Protein AF-A0A212T569-F1 (afdb_monomer_lite)

pLDDT: mean 75.43, std 16.28, range [39.59, 98.19]

Sequence (244 aa):
MKTFGKILTALSVLGGIVALVLCGWSIQHAMDIDSRVYGGPVVEGSLTETLQAGDTHVLTADGEGADASCSASGPTGTVDLTPSEENTIFEDPETTLVGALDVEESGEYQFTCTGAAEVTLSEPVDDMEWATMGMKMLGGVLLGGLAFLGLVLGIVLWVVGGNRTRREEQARQWHGGGPGGPGMPVGPSYPSQPGGGYGPPPGPQHNPGPPPAPPAPEQSAPGGYGQDPYAPTDLRHDQRGPWN

Foldseek 3Di:
DVVVVVVVVVVLVVLVVVLVVVVVVVVVVVVVVVCQQPVADKQPQKDKDWDAAQWKKWKKWFAAPFPKEKWKAWPVGTFDFDDDPVNCVPPDNGIDTRGMGRHHHTGMMMMGMDGPTIMGMGHTDHVVNVVVVVVCVVCCCVVVVVSVVVNVVVVVCCVVVVVVVVVVVVVCVVVVPDDDDDDDPDDDDDDDDDDDDPDDDDDDPDDPPDDDDDPDPPPPDPDDPDDDDDDDDPPDDDDDDDDD

Structure (mmCIF, N/CA/C/O backbone):
data_AF-A0A212T569-F1
#
_entry.id   AF-A0A212T569-F1
#
loop_
_atom_site.group_PDB
_atom_site.id
_atom_site.type_symbol
_atom_site.label_atom_id
_atom_site.label_alt_id
_atom_site.label_comp_id
_atom_site.label_asym_id
_atom_site.label_entity_id
_atom_site.label_seq_id
_atom_site.pdbx_PDB_ins_code
_atom_site.Cartn_x
_atom_site.Cartn_y
_atom_site.Cartn_z
_atom_site.occupancy
_atom_site.B_iso_or_equiv
_atom_site.auth_seq_id
_atom_site.auth_comp_id
_atom_site.auth_asym_id
_atom_site.auth_atom_id
_atom_site.pdbx_PDB_model_num
ATOM 1 N N . MET A 1 1 ? 23.348 -13.027 -42.647 1.00 53.53 1 MET A N 1
ATOM 2 C CA . MET A 1 1 ? 23.653 -12.141 -41.495 1.00 53.53 1 MET A CA 1
ATOM 3 C C . MET A 1 1 ? 22.798 -10.865 -41.443 1.00 53.53 1 MET A C 1
ATOM 5 O O . MET A 1 1 ? 22.369 -10.518 -40.355 1.00 53.53 1 MET A O 1
ATOM 9 N N . LYS A 1 2 ? 22.465 -10.192 -42.563 1.00 65.50 2 LYS A N 1
ATOM 10 C CA . LYS A 1 2 ? 21.620 -8.966 -42.558 1.00 65.50 2 LYS A CA 1
ATOM 11 C C . LYS A 1 2 ? 20.202 -9.130 -41.974 1.00 65.50 2 LYS A C 1
ATOM 13 O O . LYS A 1 2 ? 19.640 -8.166 -41.471 1.00 65.50 2 LYS A O 1
ATOM 18 N N . THR A 1 3 ? 19.621 -10.324 -42.035 1.00 79.31 3 THR A N 1
ATOM 19 C CA . THR A 1 3 ? 18.291 -10.624 -41.475 1.00 79.31 3 THR A CA 1
ATOM 20 C C . THR A 1 3 ? 18.297 -10.747 -39.955 1.00 79.31 3 THR A C 1
ATOM 22 O O . THR A 1 3 ? 17.341 -10.326 -39.316 1.00 79.31 3 THR A O 1
ATOM 25 N N . PHE A 1 4 ? 19.391 -11.235 -39.367 1.00 72.19 4 PHE A N 1
ATOM 26 C CA . PHE A 1 4 ? 19.487 -11.451 -37.921 1.00 72.19 4 PHE A CA 1
ATOM 27 C C . PHE A 1 4 ? 19.463 -10.126 -37.141 1.00 72.19 4 PHE A C 1
ATOM 29 O O . PHE A 1 4 ? 18.772 -10.010 -36.135 1.00 72.19 4 PHE A O 1
ATOM 36 N N . GLY A 1 5 ? 20.124 -9.086 -37.669 1.00 73.56 5 GLY A N 1
ATOM 37 C CA . GLY A 1 5 ? 20.096 -7.744 -37.076 1.00 73.56 5 GLY A CA 1
ATOM 38 C C . GLY A 1 5 ? 18.707 -7.096 -37.090 1.00 73.56 5 GLY A C 1
ATOM 39 O O . GLY A 1 5 ? 18.329 -6.455 -36.118 1.00 73.56 5 GLY A O 1
ATOM 40 N N . LYS A 1 6 ? 17.914 -7.320 -38.150 1.00 80.56 6 LYS A N 1
ATOM 41 C CA . LYS A 1 6 ? 16.542 -6.789 -38.250 1.00 80.56 6 LYS A CA 1
ATOM 42 C C . LYS A 1 6 ? 15.587 -7.440 -37.249 1.00 80.56 6 LYS A C 1
ATOM 44 O O . LYS A 1 6 ? 14.726 -6.760 -36.700 1.00 80.56 6 LYS A O 1
ATOM 49 N N . ILE A 1 7 ? 15.746 -8.743 -37.015 1.00 84.12 7 ILE A N 1
ATOM 50 C CA . ILE A 1 7 ? 14.917 -9.492 -36.061 1.00 84.12 7 ILE A CA 1
ATOM 51 C C . ILE A 1 7 ? 15.222 -9.032 -34.629 1.00 84.12 7 ILE A C 1
ATOM 53 O O . ILE A 1 7 ? 14.296 -8.777 -33.866 1.00 84.12 7 ILE A O 1
ATOM 57 N N . LEU A 1 8 ? 16.501 -8.833 -34.291 1.00 78.06 8 LEU A N 1
ATOM 58 C CA . LEU A 1 8 ? 16.911 -8.317 -32.979 1.00 78.06 8 LEU A CA 1
ATOM 59 C C . LEU A 1 8 ? 16.375 -6.907 -32.698 1.00 78.06 8 LEU A C 1
ATOM 61 O O . LEU A 1 8 ? 15.859 -6.661 -31.611 1.00 78.06 8 LEU A O 1
ATOM 65 N N . THR A 1 9 ? 16.428 -5.990 -33.671 1.00 78.06 9 THR A N 1
ATOM 66 C CA . THR A 1 9 ? 15.862 -4.643 -33.483 1.00 78.06 9 THR A CA 1
ATOM 67 C C . THR A 1 9 ? 14.342 -4.669 -33.361 1.00 78.06 9 THR A C 1
ATOM 69 O O . THR A 1 9 ? 13.794 -3.946 -32.537 1.00 78.06 9 THR A O 1
ATOM 72 N N . ALA A 1 10 ? 13.656 -5.519 -34.135 1.00 79.25 10 ALA A N 1
ATOM 73 C CA . ALA A 1 10 ? 12.206 -5.663 -34.032 1.00 79.25 10 ALA A CA 1
ATOM 74 C C . ALA A 1 10 ? 11.788 -6.208 -32.656 1.00 79.25 10 ALA A C 1
ATOM 76 O O . ALA A 1 10 ? 10.876 -5.660 -32.043 1.00 79.25 10 ALA A O 1
ATOM 77 N N . LEU A 1 11 ? 12.493 -7.220 -32.137 1.00 76.88 11 LEU A N 1
ATOM 78 C CA . LEU A 1 11 ? 12.245 -7.768 -30.799 1.00 76.88 11 LEU A CA 1
ATOM 79 C C . LEU A 1 11 ? 12.518 -6.750 -29.686 1.00 76.88 11 LEU A C 1
ATOM 81 O O . LEU A 1 11 ? 11.743 -6.677 -28.739 1.00 76.88 11 LEU A O 1
ATOM 85 N N . SER A 1 12 ? 13.569 -5.933 -29.808 1.00 75.62 12 SER A N 1
ATOM 86 C CA . SER A 1 12 ? 13.866 -4.883 -28.825 1.00 75.62 12 SER A CA 1
ATOM 87 C C . SER A 1 12 ? 12.788 -3.799 -28.787 1.00 75.62 12 SER A C 1
ATOM 89 O O . SER A 1 12 ? 12.371 -3.406 -27.701 1.00 75.62 12 SER A O 1
ATOM 91 N N . VAL A 1 13 ? 12.308 -3.346 -29.950 1.00 81.38 13 VAL A N 1
ATOM 92 C CA . VAL A 1 13 ? 11.225 -2.352 -30.020 1.00 81.38 13 VAL A CA 1
ATOM 93 C C . VAL A 1 13 ? 9.928 -2.935 -29.464 1.00 81.38 13 VAL A C 1
ATOM 95 O O . VAL A 1 13 ? 9.259 -2.275 -28.675 1.00 81.38 13 VAL A O 1
ATOM 98 N N . LEU A 1 14 ? 9.600 -4.182 -29.815 1.00 79.81 14 LEU A N 1
ATOM 99 C CA . LEU A 1 14 ? 8.410 -4.853 -29.295 1.00 79.81 14 LEU A CA 1
ATOM 100 C C . LEU A 1 14 ? 8.480 -5.011 -27.768 1.00 79.81 14 LEU A C 1
ATOM 102 O O . LEU A 1 14 ? 7.516 -4.696 -27.078 1.00 79.81 14 LEU A O 1
ATOM 106 N N . GLY A 1 15 ? 9.638 -5.419 -27.239 1.00 80.38 15 GLY A N 1
ATOM 107 C CA . GLY A 1 15 ? 9.878 -5.506 -25.798 1.00 80.38 15 GLY A CA 1
ATOM 108 C C . GLY A 1 15 ? 9.757 -4.153 -25.093 1.00 80.38 15 GLY A C 1
ATOM 109 O O . GLY A 1 15 ? 9.136 -4.073 -24.038 1.00 80.38 15 GLY A O 1
ATOM 110 N N . GLY A 1 16 ? 10.268 -3.079 -25.704 1.00 78.50 16 GLY A N 1
ATOM 111 C CA . GLY A 1 16 ? 10.124 -1.717 -25.182 1.00 78.50 16 GLY A CA 1
ATOM 112 C C . GLY A 1 16 ? 8.667 -1.246 -25.123 1.00 78.50 16 GLY A C 1
ATOM 113 O O . GLY A 1 16 ? 8.257 -0.654 -24.130 1.00 78.50 16 GLY A O 1
ATOM 114 N N . ILE A 1 17 ? 7.863 -1.553 -26.147 1.00 80.25 17 ILE A N 1
ATOM 115 C CA . ILE A 1 17 ? 6.430 -1.215 -26.162 1.00 80.25 17 ILE A CA 1
ATOM 116 C C . ILE A 1 17 ? 5.681 -1.980 -25.067 1.00 80.25 17 ILE A C 1
ATOM 118 O O . ILE A 1 17 ? 4.905 -1.375 -24.332 1.00 80.25 17 ILE A O 1
ATOM 122 N N . VAL A 1 18 ? 5.931 -3.285 -24.922 1.00 79.75 18 VAL A N 1
ATOM 123 C CA . VAL A 1 18 ? 5.305 -4.095 -23.862 1.00 79.75 18 VAL A CA 1
ATOM 124 C C . VAL A 1 18 ? 5.673 -3.556 -22.479 1.00 79.75 18 VAL A C 1
ATOM 126 O O . VAL A 1 18 ? 4.792 -3.412 -21.638 1.00 79.75 18 VAL A O 1
ATOM 129 N N . ALA A 1 19 ? 6.938 -3.184 -22.258 1.00 78.12 19 ALA A N 1
ATOM 130 C CA . ALA A 1 19 ? 7.372 -2.582 -20.999 1.00 78.12 19 ALA A CA 1
ATOM 131 C C . ALA A 1 19 ? 6.637 -1.264 -20.702 1.00 78.12 19 ALA A C 1
ATOM 133 O O . ALA A 1 19 ? 6.160 -1.078 -19.589 1.00 78.12 19 ALA A O 1
ATOM 134 N N . LEU A 1 20 ? 6.474 -0.381 -21.695 1.00 76.50 20 LEU A N 1
ATOM 135 C CA . LEU A 1 20 ? 5.734 0.873 -21.517 1.00 76.50 20 LEU A CA 1
ATOM 136 C C . LEU A 1 20 ? 4.255 0.649 -21.184 1.00 76.50 20 LEU A C 1
ATOM 138 O O . LEU A 1 20 ? 3.714 1.356 -20.338 1.00 76.50 20 LEU A O 1
ATOM 142 N N . VAL A 1 21 ? 3.606 -0.332 -21.818 1.00 82.12 21 VAL A N 1
ATOM 143 C CA . VAL A 1 21 ? 2.209 -0.678 -21.511 1.00 82.12 21 VAL A CA 1
ATOM 144 C C . VAL A 1 21 ? 2.087 -1.202 -20.080 1.00 82.12 21 VAL A C 1
ATOM 146 O O . VAL A 1 21 ? 1.201 -0.760 -19.353 1.00 82.12 21 VAL A O 1
ATOM 149 N N . LEU A 1 22 ? 3.001 -2.079 -19.652 1.00 79.44 22 LEU A N 1
ATOM 150 C CA . LEU A 1 22 ? 3.022 -2.595 -18.281 1.00 79.44 22 LEU A CA 1
ATOM 151 C C . LEU A 1 22 ? 3.291 -1.487 -17.254 1.00 79.44 22 LEU A C 1
ATOM 153 O O . LEU A 1 22 ? 2.616 -1.453 -16.231 1.00 79.44 22 LEU A O 1
ATOM 157 N N . CYS A 1 23 ? 4.199 -0.547 -17.544 1.00 77.56 23 CYS A N 1
ATOM 158 C CA . CYS A 1 23 ? 4.427 0.627 -16.696 1.00 77.56 23 CYS A CA 1
ATOM 159 C C . CYS A 1 23 ? 3.194 1.541 -16.618 1.00 77.56 23 CYS A C 1
ATOM 161 O O . CYS A 1 23 ? 2.874 2.059 -15.551 1.00 77.56 23 CYS A O 1
ATOM 163 N N . GLY A 1 24 ? 2.485 1.743 -17.733 1.00 78.56 24 GLY A N 1
ATOM 164 C CA . GLY A 1 24 ? 1.247 2.524 -17.745 1.00 78.56 24 GLY A CA 1
ATOM 165 C C . GLY A 1 24 ? 0.155 1.886 -16.884 1.00 78.56 24 GLY A C 1
ATOM 166 O O . GLY A 1 24 ? -0.476 2.572 -16.084 1.00 78.56 24 GLY A O 1
ATOM 167 N N . TRP A 1 25 ? -0.017 0.567 -16.993 1.00 81.50 25 TRP A N 1
ATOM 168 C CA . TRP A 1 25 ? -0.973 -0.187 -16.177 1.00 81.50 25 TRP A CA 1
ATOM 169 C C . TRP A 1 25 ? -0.601 -0.218 -14.692 1.00 81.50 25 TRP A C 1
ATOM 171 O O . TRP A 1 25 ? -1.488 -0.108 -13.850 1.00 81.50 25 TRP A O 1
ATOM 181 N N . SER A 1 26 ? 0.688 -0.315 -14.346 1.00 71.50 26 SER A N 1
ATOM 182 C CA . SER A 1 26 ? 1.106 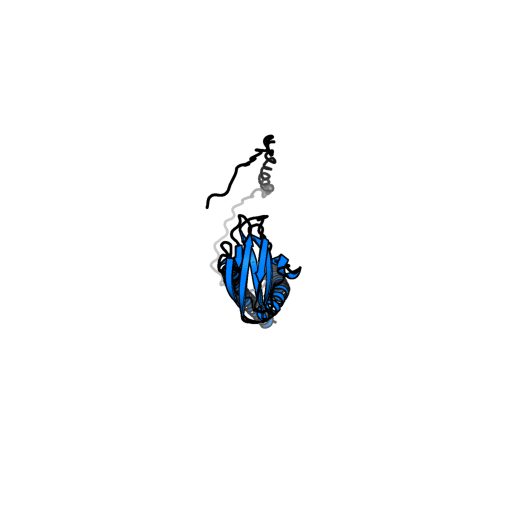-0.295 -12.938 1.00 71.50 26 SER A CA 1
ATOM 183 C C . SER A 1 26 ? 0.813 1.040 -12.257 1.00 71.50 26 SER A C 1
ATOM 185 O O . SER A 1 26 ? 0.441 1.049 -11.091 1.00 71.50 26 SER A O 1
ATOM 187 N N . ILE A 1 27 ? 0.941 2.161 -12.979 1.00 74.19 27 ILE A N 1
ATOM 188 C CA . ILE A 1 27 ? 0.640 3.491 -12.428 1.00 74.19 27 ILE A CA 1
ATOM 189 C C . ILE A 1 27 ? -0.858 3.634 -12.140 1.00 74.19 27 ILE A C 1
ATOM 191 O O . ILE A 1 27 ? -1.224 4.167 -11.101 1.00 74.19 27 ILE A O 1
ATOM 195 N N . GLN A 1 28 ? -1.720 3.135 -13.031 1.00 74.56 28 GLN A N 1
ATOM 196 C CA . GLN A 1 28 ? -3.169 3.179 -12.812 1.00 74.56 28 GLN A CA 1
ATOM 197 C C . GLN A 1 28 ? -3.578 2.349 -11.593 1.00 74.56 28 GLN A C 1
ATOM 199 O O . GLN A 1 28 ? -4.317 2.839 -10.751 1.00 74.56 28 GLN A O 1
ATOM 204 N N . HIS A 1 29 ? -3.024 1.143 -11.445 1.00 71.31 29 HIS A N 1
ATOM 205 C CA . HIS A 1 29 ? -3.286 0.325 -10.262 1.00 71.31 29 HIS A CA 1
ATOM 206 C C . HIS A 1 29 ? -2.762 0.947 -8.964 1.00 71.31 29 HIS A C 1
ATOM 208 O O . HIS A 1 29 ? -3.396 0.772 -7.933 1.00 71.31 29 HIS A O 1
ATOM 214 N N . ALA A 1 30 ? -1.645 1.680 -8.996 1.00 67.31 30 ALA A N 1
ATOM 215 C CA . ALA A 1 30 ? -1.143 2.366 -7.806 1.00 67.31 30 ALA A CA 1
ATOM 216 C C . ALA A 1 30 ? -2.107 3.462 -7.312 1.00 67.31 30 ALA A C 1
ATOM 218 O O . ALA A 1 30 ? -2.252 3.634 -6.109 1.00 67.31 30 ALA A O 1
ATOM 219 N N . MET A 1 31 ? -2.795 4.159 -8.225 1.00 74.19 31 MET A N 1
ATOM 220 C CA . MET A 1 31 ? -3.779 5.190 -7.861 1.00 74.19 31 MET A CA 1
ATOM 221 C C . MET A 1 31 ? -5.056 4.603 -7.250 1.00 74.19 31 MET A C 1
ATOM 223 O O . MET A 1 31 ? -5.651 5.226 -6.378 1.00 74.19 31 MET A O 1
ATOM 227 N N . ASP A 1 32 ? -5.472 3.408 -7.675 1.00 75.38 32 ASP A N 1
ATOM 228 C CA . ASP A 1 32 ? -6.655 2.758 -7.099 1.00 75.38 32 ASP A CA 1
ATOM 229 C C . ASP A 1 32 ? -6.410 2.325 -5.642 1.00 75.38 32 ASP A C 1
ATOM 231 O O . ASP A 1 32 ? -7.325 2.390 -4.826 1.00 75.38 32 ASP A O 1
ATOM 235 N N . ILE A 1 33 ? -5.182 1.924 -5.290 1.00 69.00 33 ILE A N 1
ATOM 236 C CA . ILE A 1 33 ? -4.835 1.468 -3.930 1.00 69.00 33 ILE A CA 1
ATOM 237 C C . ILE A 1 33 ? -4.952 2.610 -2.918 1.00 69.00 33 ILE A C 1
ATOM 239 O O . ILE A 1 33 ? -5.524 2.412 -1.850 1.00 69.00 33 ILE A O 1
ATOM 243 N N . ASP A 1 34 ? -4.492 3.804 -3.291 1.00 71.31 34 ASP A N 1
ATOM 244 C CA . ASP A 1 34 ? -4.586 5.017 -2.472 1.00 71.31 34 ASP A CA 1
ATOM 245 C C . ASP A 1 34 ? -6.036 5.277 -2.032 1.00 71.31 34 ASP A C 1
ATOM 247 O O . ASP A 1 34 ? -6.339 5.454 -0.855 1.00 71.31 34 ASP A O 1
ATOM 251 N N . SER A 1 35 ? -6.976 5.154 -2.975 1.00 74.50 35 SER A N 1
ATOM 252 C CA . SER A 1 35 ? -8.396 5.359 -2.685 1.00 74.50 35 SER A CA 1
ATOM 253 C C . SER A 1 35 ? -9.018 4.298 -1.772 1.00 74.50 35 SER A C 1
ATOM 255 O O . SER A 1 35 ? -9.983 4.607 -1.084 1.00 74.50 35 SER A O 1
ATOM 257 N N . ARG A 1 36 ? -8.482 3.071 -1.733 1.00 72.50 36 ARG A N 1
ATOM 258 C CA . ARG A 1 36 ? -9.015 1.989 -0.881 1.00 72.50 36 ARG A CA 1
ATOM 259 C C . ARG A 1 36 ? -8.474 2.034 0.542 1.00 72.50 36 ARG A C 1
ATOM 261 O O . ARG A 1 36 ? -9.182 1.678 1.480 1.00 72.5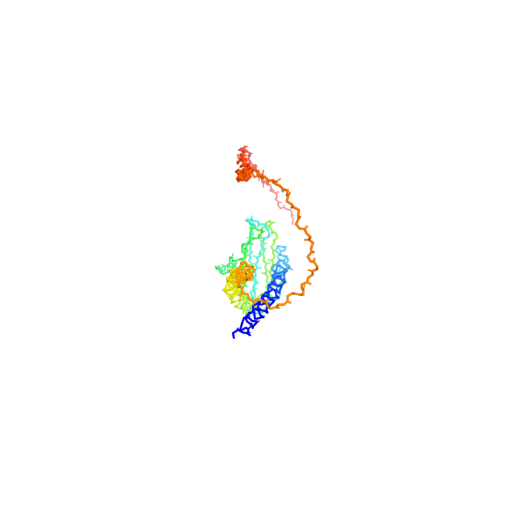0 36 ARG A O 1
ATOM 268 N N . VAL A 1 37 ? -7.222 2.463 0.694 1.00 70.62 37 VAL A N 1
ATOM 269 C CA . VAL A 1 37 ? -6.583 2.600 2.007 1.00 70.62 37 VAL A CA 1
ATOM 270 C C . VAL A 1 37 ? -7.126 3.835 2.727 1.00 70.62 37 VAL A C 1
ATOM 272 O O . VAL A 1 37 ? -7.494 3.735 3.892 1.00 70.62 37 VAL A O 1
ATOM 275 N N . TYR A 1 38 ? -7.270 4.962 2.022 1.00 77.44 38 TYR A N 1
ATOM 276 C CA . TYR A 1 38 ? -7.681 6.236 2.630 1.00 77.44 38 TYR A CA 1
ATOM 277 C C . TYR A 1 38 ? -9.168 6.583 2.454 1.00 77.44 38 TYR A C 1
ATOM 279 O O . TYR A 1 38 ? -9.648 7.543 3.048 1.00 77.44 38 TYR A O 1
ATOM 287 N N . GLY A 1 39 ? -9.916 5.840 1.633 1.00 81.81 39 GLY A N 1
ATOM 288 C CA . GLY A 1 39 ? -11.327 6.131 1.335 1.00 81.81 39 GLY A CA 1
ATOM 289 C C . GLY A 1 39 ? -12.347 5.421 2.225 1.00 81.81 39 GLY A C 1
ATOM 290 O O . GLY A 1 39 ? -13.546 5.519 1.957 1.00 81.81 39 GLY A O 1
ATOM 291 N N . GLY A 1 40 ? -11.893 4.681 3.235 1.00 88.00 40 GLY A N 1
ATOM 292 C CA . GLY A 1 40 ? -12.774 3.926 4.114 1.00 88.00 40 GLY A CA 1
ATOM 293 C C . GLY A 1 40 ? -13.558 4.794 5.111 1.00 88.00 40 GLY A C 1
ATOM 294 O O . GLY A 1 40 ? -13.415 6.020 5.144 1.00 88.00 40 GLY A O 1
ATOM 295 N N . PRO A 1 41 ? -14.456 4.189 5.907 1.00 91.44 41 PRO A N 1
ATOM 296 C CA . PRO A 1 41 ? -15.254 4.923 6.877 1.00 91.44 41 PRO A CA 1
ATOM 297 C C . PRO A 1 41 ? -14.395 5.498 8.010 1.00 91.44 41 PRO A C 1
ATOM 299 O O . PRO A 1 41 ? -13.529 4.834 8.582 1.00 91.44 41 PRO A O 1
ATOM 302 N N . VAL A 1 42 ? -14.703 6.741 8.371 1.00 92.62 42 VAL A N 1
ATOM 303 C CA . VAL A 1 42 ? -14.082 7.456 9.488 1.00 92.62 42 VAL A CA 1
ATOM 304 C C . VAL A 1 42 ? -14.711 7.017 10.815 1.00 92.62 42 VAL A C 1
ATOM 306 O O . VAL A 1 42 ? -15.936 6.986 10.968 1.00 92.62 42 VAL A O 1
ATOM 309 N N . VAL A 1 43 ? -13.873 6.708 11.804 1.00 91.88 43 VAL A N 1
ATOM 310 C CA . VAL A 1 43 ? -14.254 6.297 13.159 1.00 91.88 43 VAL A CA 1
ATOM 311 C C . VAL A 1 43 ? -14.328 7.522 14.078 1.00 91.88 43 VAL A C 1
ATOM 313 O O . VAL A 1 43 ? -13.403 7.826 14.831 1.00 91.88 43 VAL A O 1
ATOM 316 N N . GLU A 1 44 ? -15.463 8.223 14.073 1.00 90.56 44 GLU A N 1
ATOM 317 C CA . GLU A 1 44 ? -15.726 9.317 15.023 1.00 90.56 44 GLU A CA 1
ATOM 318 C C . GLU A 1 44 ? -16.131 8.766 16.405 1.00 90.56 44 GLU A C 1
ATOM 320 O O . GLU A 1 44 ? -17.305 8.686 16.776 1.00 90.56 44 GLU A O 1
ATOM 325 N N . GLY A 1 45 ? -15.137 8.340 17.186 1.00 91.88 45 GLY A N 1
ATOM 326 C CA . GLY A 1 45 ? -15.312 7.817 18.544 1.00 91.88 45 GLY A CA 1
ATOM 327 C C . GLY A 1 45 ? -15.746 6.352 18.583 1.00 91.88 45 GLY A C 1
ATOM 328 O O . GLY A 1 45 ? -15.048 5.543 19.193 1.00 91.88 45 GLY A O 1
ATOM 329 N N . SER A 1 46 ? -16.846 5.985 17.916 1.00 95.62 46 SER A N 1
ATOM 330 C CA . SER A 1 46 ? -17.249 4.581 17.758 1.00 95.62 46 SER A CA 1
ATOM 331 C C . SER A 1 46 ? -17.857 4.279 16.389 1.00 95.62 46 SER A C 1
ATOM 333 O O . SER A 1 46 ? -18.778 4.976 15.967 1.00 95.62 46 SER A O 1
ATOM 335 N N . LEU A 1 47 ? -17.414 3.196 15.752 1.00 96.88 47 LEU A N 1
ATOM 336 C CA . LEU A 1 47 ? -17.937 2.684 14.482 1.00 96.88 47 LEU A CA 1
ATOM 337 C C . LEU A 1 47 ? -18.411 1.242 14.674 1.00 96.88 47 LEU A C 1
ATOM 339 O O . LEU A 1 47 ? -17.817 0.482 15.435 1.00 96.88 47 LEU A O 1
ATOM 343 N N . THR A 1 48 ? -19.492 0.854 14.005 1.00 97.19 48 THR A N 1
ATOM 344 C CA . THR A 1 48 ? -19.962 -0.534 13.980 1.00 97.19 48 THR A CA 1
ATOM 345 C C . THR A 1 48 ? -20.147 -0.965 12.537 1.00 97.19 48 THR A C 1
ATOM 347 O O . THR A 1 48 ? -20.892 -0.325 11.797 1.00 97.19 48 THR A O 1
ATOM 350 N N . GLU A 1 49 ? -19.459 -2.031 12.145 1.00 96.56 49 GLU A N 1
ATOM 351 C CA . GLU A 1 49 ? -19.411 -2.506 10.766 1.00 96.56 49 GLU A CA 1
ATOM 352 C C . GLU A 1 49 ? -19.496 -4.033 10.712 1.00 96.56 49 GLU A C 1
ATOM 354 O O . GLU A 1 49 ? -19.091 -4.729 11.642 1.00 96.56 49 GLU A O 1
ATOM 359 N N . THR A 1 50 ? -20.084 -4.566 9.641 1.00 97.12 50 THR A N 1
ATOM 360 C CA . THR A 1 50 ? -20.154 -6.014 9.422 1.00 97.12 50 THR A CA 1
ATOM 361 C C . THR A 1 50 ? -18.983 -6.449 8.557 1.00 97.12 50 THR A C 1
ATOM 363 O O . THR A 1 50 ? -18.921 -6.070 7.391 1.00 97.12 50 THR A O 1
ATOM 366 N N . LEU A 1 51 ? -18.098 -7.268 9.116 1.00 96.12 51 LEU A N 1
ATOM 367 C CA . LEU A 1 51 ? -16.875 -7.735 8.463 1.00 96.12 51 LEU A CA 1
ATOM 368 C C . LEU A 1 51 ? -16.985 -9.217 8.084 1.00 96.12 51 LEU A C 1
ATOM 370 O O . LEU A 1 51 ? -17.808 -9.949 8.654 1.00 96.12 51 LEU A O 1
ATOM 374 N N . GLN A 1 52 ? -16.177 -9.673 7.121 1.00 95.62 52 GLN A N 1
ATOM 375 C CA . GLN A 1 52 ? -16.132 -11.079 6.711 1.00 95.62 52 GLN A CA 1
ATOM 376 C C . GLN A 1 52 ? -14.854 -11.764 7.196 1.00 95.62 52 GLN A C 1
ATOM 378 O O . GLN A 1 52 ? -13.786 -11.171 7.234 1.00 95.62 52 GLN A O 1
ATOM 383 N N . ALA A 1 53 ? -14.973 -13.037 7.574 1.00 94.94 53 ALA A N 1
ATOM 384 C CA . ALA A 1 53 ? -13.833 -13.850 7.968 1.00 94.94 53 ALA A CA 1
ATOM 385 C C . ALA A 1 53 ? -12.802 -13.958 6.836 1.00 94.94 53 ALA A C 1
ATOM 387 O O . ALA A 1 53 ? -13.156 -14.315 5.709 1.00 94.94 53 ALA A O 1
ATOM 388 N N . GLY A 1 54 ? -11.534 -13.746 7.178 1.00 91.62 54 GLY A N 1
ATOM 389 C CA . GLY A 1 54 ? -10.408 -13.718 6.247 1.00 91.62 54 GLY A CA 1
ATOM 390 C C . GLY A 1 54 ? -10.138 -12.348 5.625 1.00 91.62 54 GLY A C 1
ATOM 391 O O . GLY A 1 54 ? -9.203 -12.245 4.837 1.00 91.62 54 GLY A O 1
ATOM 392 N N . ASP A 1 55 ? -10.925 -11.321 5.957 1.00 92.75 55 ASP A N 1
ATOM 393 C CA . ASP A 1 55 ? -10.605 -9.947 5.579 1.00 92.75 55 ASP A CA 1
ATOM 394 C C . ASP A 1 55 ? -9.552 -9.380 6.538 1.00 92.75 55 ASP A C 1
ATOM 396 O O . ASP A 1 55 ? -9.633 -9.562 7.758 1.00 92.75 55 ASP A O 1
ATOM 400 N N . THR A 1 56 ? -8.601 -8.633 5.981 1.00 91.56 56 THR A N 1
ATOM 401 C CA . THR A 1 56 ? -7.640 -7.840 6.749 1.00 91.56 56 THR A CA 1
ATOM 402 C C . THR A 1 56 ? -7.989 -6.362 6.610 1.00 91.56 56 THR A C 1
ATOM 404 O O . THR A 1 56 ? -8.102 -5.844 5.493 1.00 91.56 56 THR A O 1
ATOM 407 N N . HIS A 1 57 ? -8.141 -5.673 7.741 1.00 92.94 57 HIS A N 1
ATOM 408 C CA . HIS A 1 57 ? -8.384 -4.232 7.806 1.00 92.94 57 HIS A CA 1
ATOM 409 C C . HIS A 1 57 ? -7.275 -3.530 8.586 1.00 92.94 57 HIS A C 1
ATOM 411 O O . HIS A 1 57 ? -6.789 -4.037 9.596 1.00 92.94 57 HIS A O 1
ATOM 417 N N . VAL A 1 58 ? -6.908 -2.324 8.163 1.00 93.50 58 VAL A N 1
ATOM 418 C CA . VAL A 1 58 ? -5.973 -1.465 8.896 1.00 93.50 58 VAL A CA 1
ATOM 419 C C . VAL A 1 58 ? -6.680 -0.210 9.388 1.00 93.50 58 VAL A C 1
ATOM 421 O O . VAL A 1 58 ? -7.588 0.304 8.738 1.00 93.50 58 VAL A O 1
ATOM 424 N N . LEU A 1 59 ? -6.274 0.266 10.562 1.00 94.69 59 LEU A N 1
ATOM 425 C CA . LEU A 1 59 ? -6.713 1.536 11.121 1.00 94.69 59 LEU A CA 1
ATOM 426 C C . LEU A 1 59 ? -5.565 2.530 11.014 1.00 94.69 59 LEU A C 1
ATOM 428 O O . LEU A 1 59 ? -4.514 2.341 11.634 1.00 94.69 59 LEU A O 1
ATOM 432 N N . THR A 1 60 ? -5.777 3.596 10.255 1.00 94.25 60 THR A N 1
ATOM 433 C CA . THR A 1 60 ? -4.797 4.666 10.055 1.00 94.25 60 THR A CA 1
ATOM 434 C C . THR A 1 60 ? -5.326 5.964 10.640 1.00 94.25 60 THR A C 1
ATOM 436 O O . THR A 1 60 ? -6.511 6.263 10.515 1.00 94.25 60 THR A O 1
ATOM 439 N N . ALA A 1 61 ? -4.456 6.730 11.288 1.00 94.69 61 ALA A N 1
ATOM 440 C CA . ALA A 1 61 ? -4.752 8.079 11.744 1.00 94.69 61 ALA A CA 1
ATOM 441 C C . ALA A 1 61 ? -4.033 9.096 10.863 1.00 94.69 61 ALA A C 1
ATOM 443 O O . ALA A 1 61 ? -2.834 8.952 10.602 1.00 94.69 61 ALA A O 1
ATOM 444 N N . ASP A 1 62 ? -4.748 10.142 10.462 1.00 91.31 62 ASP A N 1
ATOM 445 C CA . ASP A 1 62 ? -4.156 11.233 9.694 1.00 91.31 62 ASP A CA 1
ATOM 446 C C . ASP A 1 62 ? -3.234 12.081 10.583 1.00 91.31 62 ASP A C 1
ATOM 448 O O . ASP A 1 62 ? -3.615 12.540 11.668 1.00 91.31 62 ASP A O 1
ATOM 452 N N . GLY A 1 63 ? -2.017 12.321 10.096 1.00 86.50 63 GLY A N 1
ATOM 453 C CA . GLY A 1 63 ? -0.988 13.119 10.754 1.00 86.50 63 GLY A CA 1
ATOM 454 C C . GLY A 1 63 ? 0.194 12.303 11.284 1.00 86.50 63 GLY A C 1
ATOM 455 O O . GLY A 1 63 ? 0.045 11.219 11.856 1.00 86.50 63 GLY A O 1
ATOM 456 N N . GLU A 1 64 ? 1.393 12.873 11.132 1.00 82.69 64 GLU A N 1
ATOM 457 C CA . GLU A 1 64 ? 2.639 12.314 11.665 1.00 82.69 64 GLU A CA 1
ATOM 458 C C . GLU A 1 64 ? 2.591 12.269 13.202 1.00 82.69 64 GLU A C 1
ATOM 460 O O . GLU A 1 64 ? 2.439 13.302 13.862 1.00 82.69 64 GLU A O 1
ATOM 465 N N . GLY A 1 65 ? 2.731 11.074 13.784 1.00 79.06 65 GLY A N 1
ATOM 466 C CA . GLY A 1 65 ? 2.757 10.897 15.239 1.00 79.06 65 GLY A CA 1
ATOM 467 C C . GLY A 1 65 ? 1.414 11.173 15.914 1.00 79.06 65 GLY A C 1
ATOM 468 O O . GLY A 1 65 ? 1.382 11.656 17.046 1.00 79.06 65 GLY A O 1
ATOM 469 N N . ALA A 1 66 ? 0.309 10.904 15.219 1.00 84.69 66 ALA A N 1
ATOM 470 C CA . ALA A 1 66 ? -1.027 11.035 15.776 1.00 84.69 66 ALA A CA 1
ATOM 471 C C . ALA A 1 66 ? -1.196 10.164 17.037 1.00 84.69 66 ALA A C 1
ATOM 473 O O . ALA A 1 66 ? -1.115 8.937 16.983 1.00 84.69 66 ALA A O 1
ATOM 474 N N . ASP A 1 67 ? -1.489 10.801 18.175 1.00 87.75 67 ASP A N 1
ATOM 475 C CA . ASP A 1 67 ? -1.860 10.114 19.415 1.00 87.75 67 ASP A CA 1
ATOM 476 C C . ASP A 1 67 ? -3.304 9.587 19.298 1.00 87.75 67 ASP A C 1
ATOM 478 O O . ASP A 1 67 ? -4.263 10.213 19.768 1.00 87.75 67 ASP A O 1
ATOM 482 N N . ALA A 1 68 ? -3.464 8.443 18.634 1.00 93.81 68 ALA A N 1
ATOM 483 C CA . ALA A 1 68 ? -4.718 7.708 18.543 1.00 93.81 68 ALA A CA 1
ATOM 484 C C . ALA A 1 68 ? -4.552 6.290 19.105 1.00 93.81 68 ALA A C 1
ATOM 486 O O . ALA A 1 68 ? -3.546 5.620 18.886 1.00 93.81 68 ALA A O 1
ATOM 487 N N . SER A 1 69 ? -5.552 5.823 19.849 1.00 94.38 69 SER A N 1
ATOM 488 C CA . SER A 1 69 ? -5.622 4.453 20.353 1.00 94.38 69 SER A CA 1
ATOM 489 C C . SER A 1 69 ? -7.017 3.907 20.117 1.00 94.38 69 SER A C 1
ATOM 491 O O . SER A 1 69 ? -8.008 4.500 20.555 1.00 94.38 69 SER A O 1
ATOM 493 N N . CYS A 1 70 ? -7.080 2.775 19.425 1.00 96.75 70 CYS A N 1
ATOM 494 C CA . CYS A 1 70 ? -8.320 2.090 19.111 1.00 96.75 70 CYS A CA 1
ATOM 495 C C . CYS A 1 70 ? -8.408 0.753 19.842 1.00 96.75 70 CYS A C 1
ATOM 497 O O . CYS A 1 70 ? -7.408 0.104 20.139 1.00 96.75 70 CYS A O 1
ATOM 499 N N . SER A 1 71 ? -9.638 0.340 20.115 1.00 97.06 71 SER A N 1
ATOM 500 C CA . SER A 1 71 ? -9.986 -0.991 20.598 1.00 97.06 71 SER A CA 1
ATOM 501 C C . SER A 1 71 ? -11.117 -1.540 19.740 1.00 97.06 71 SER A C 1
ATOM 503 O O . SER A 1 71 ? -11.989 -0.780 19.310 1.00 97.06 71 SER A O 1
ATOM 505 N N . ALA A 1 72 ? -11.101 -2.845 19.483 1.00 97.69 72 ALA A N 1
ATOM 506 C CA . ALA A 1 72 ? -12.144 -3.521 18.730 1.00 97.69 72 ALA A CA 1
ATOM 507 C C . ALA A 1 72 ? -12.789 -4.626 19.570 1.00 97.69 72 ALA A C 1
ATOM 509 O O . ALA A 1 72 ? -12.145 -5.300 20.379 1.00 97.69 72 ALA A O 1
ATOM 510 N N . SER A 1 73 ? -14.084 -4.820 19.360 1.00 98.06 73 SER A N 1
ATOM 511 C CA . SER A 1 73 ? -14.821 -5.977 19.858 1.00 98.06 73 SER A CA 1
ATOM 512 C C . SER A 1 73 ? -15.625 -6.583 18.720 1.00 98.06 73 SER A C 1
ATOM 514 O O . SER A 1 73 ? -16.265 -5.856 17.969 1.00 98.06 73 SER A O 1
ATOM 516 N N . GLY A 1 74 ? -15.550 -7.898 18.579 1.00 97.50 74 GLY A N 1
ATOM 517 C CA . GLY A 1 74 ? -16.258 -8.670 17.572 1.00 97.50 74 GLY A CA 1
ATOM 518 C C . GLY A 1 74 ? -17.264 -9.644 18.193 1.00 97.50 74 GLY A C 1
ATOM 519 O O . GLY A 1 74 ? -17.515 -9.610 19.405 1.00 97.50 74 GLY A O 1
ATOM 520 N N . PRO A 1 75 ? -17.806 -10.570 17.386 1.00 97.12 75 PRO A N 1
ATOM 521 C CA . PRO A 1 75 ? -18.826 -11.537 17.808 1.00 97.12 75 PRO A CA 1
ATOM 522 C C . PRO A 1 75 ? -18.398 -12.434 18.978 1.00 97.12 75 PRO A C 1
ATOM 524 O O . PRO A 1 75 ? -19.234 -12.895 19.758 1.00 97.12 75 PRO A O 1
ATOM 527 N N . THR A 1 76 ? -17.093 -12.679 19.107 1.00 96.81 76 THR A N 1
ATOM 528 C CA . THR A 1 76 ? -16.496 -13.592 20.091 1.00 96.81 76 THR A CA 1
ATOM 529 C C . THR A 1 76 ? -15.886 -12.882 21.301 1.00 96.81 76 THR A C 1
ATOM 531 O O . THR A 1 76 ? -15.523 -13.547 22.274 1.00 96.81 76 THR A O 1
ATOM 534 N N . GLY A 1 77 ? -15.808 -11.546 21.291 1.00 96.69 77 GLY A N 1
ATOM 535 C CA . GLY A 1 77 ? -15.231 -10.747 22.374 1.00 96.69 77 GLY A CA 1
ATOM 536 C C . GLY A 1 77 ? -14.271 -9.664 21.887 1.00 96.69 77 GLY A C 1
ATOM 537 O O . GLY A 1 77 ? -14.389 -9.162 20.775 1.00 96.69 77 GLY A O 1
ATOM 538 N N . THR A 1 78 ? -13.341 -9.256 22.751 1.00 96.88 78 THR A N 1
ATOM 539 C CA . THR A 1 78 ? -12.312 -8.260 22.417 1.00 96.88 78 THR A CA 1
ATOM 540 C C . THR A 1 78 ? -11.331 -8.821 21.397 1.00 96.88 78 THR A C 1
ATOM 542 O O . THR A 1 78 ? -10.900 -9.965 21.533 1.00 96.88 78 THR A O 1
ATOM 545 N N . VAL A 1 79 ? -10.961 -7.999 20.418 1.00 96.56 79 VAL A N 1
ATOM 546 C CA . VAL A 1 79 ? -10.041 -8.371 19.342 1.00 96.56 79 VAL A CA 1
ATOM 547 C C . VAL A 1 79 ? -8.756 -7.566 19.472 1.00 96.56 79 VAL A C 1
ATOM 549 O O . VAL A 1 79 ? -8.787 -6.396 19.862 1.00 96.56 79 VAL A O 1
ATOM 552 N N . ASP A 1 80 ? -7.629 -8.218 19.206 1.00 95.31 80 ASP A N 1
ATOM 553 C CA . ASP A 1 80 ? -6.324 -7.571 19.217 1.00 95.31 80 ASP A CA 1
ATOM 554 C C . ASP A 1 80 ? -6.167 -6.713 17.958 1.00 95.31 80 ASP A C 1
ATOM 556 O O . ASP A 1 80 ? -6.491 -7.160 16.861 1.00 95.31 80 ASP A O 1
ATOM 560 N N . LEU A 1 81 ? -5.699 -5.479 18.138 1.00 95.44 81 LEU A N 1
ATOM 561 C CA . LEU A 1 81 ? -5.416 -4.545 17.047 1.00 95.44 81 LEU A CA 1
ATOM 562 C C . LEU A 1 81 ? -3.911 -4.340 16.842 1.00 95.44 81 LEU A C 1
ATOM 564 O O . LEU A 1 81 ? -3.499 -3.377 16.196 1.00 95.44 81 LEU A O 1
ATOM 568 N N . THR A 1 82 ? -3.073 -5.195 17.432 1.00 92.00 82 THR A N 1
ATOM 569 C CA . THR A 1 82 ? -1.619 -5.056 17.354 1.00 92.00 82 THR A CA 1
ATOM 570 C C . THR A 1 82 ? -1.148 -5.170 15.900 1.00 92.00 82 THR A C 1
ATOM 572 O O . THR A 1 82 ? -1.333 -6.218 15.281 1.00 92.00 82 THR A O 1
ATOM 575 N N . PRO A 1 83 ? -0.507 -4.128 15.338 1.00 87.19 83 PRO A N 1
ATOM 576 C CA . PRO A 1 83 ? 0.017 -4.206 13.985 1.00 87.19 83 PRO A CA 1
ATOM 577 C C . PRO A 1 83 ? 1.149 -5.238 13.913 1.00 87.19 83 PRO A C 1
ATOM 579 O O . PRO A 1 83 ? 2.044 -5.268 14.763 1.00 87.19 83 PRO A O 1
ATOM 582 N N . SER A 1 84 ? 1.116 -6.091 12.890 1.00 82.44 84 SER A N 1
ATOM 583 C CA . SER A 1 84 ? 2.217 -7.003 12.589 1.00 82.44 84 SER A CA 1
ATOM 584 C C . SER A 1 84 ? 3.407 -6.231 12.001 1.00 82.44 84 SER A C 1
ATOM 586 O O . SER A 1 84 ? 3.254 -5.122 11.484 1.00 82.44 84 SER A O 1
ATOM 588 N N . GLU A 1 85 ? 4.608 -6.823 12.028 1.00 79.25 85 GLU A N 1
ATOM 589 C CA . GLU A 1 85 ? 5.781 -6.228 11.363 1.00 79.25 85 GLU A CA 1
ATOM 590 C C . GLU A 1 85 ? 5.536 -5.993 9.860 1.00 79.25 85 GLU A C 1
ATOM 592 O O . GLU A 1 85 ? 6.090 -5.060 9.285 1.00 79.25 85 GLU A O 1
ATOM 597 N N . GLU A 1 86 ? 4.672 -6.795 9.231 1.00 71.56 86 GLU A N 1
ATOM 598 C CA . GLU A 1 86 ? 4.315 -6.678 7.813 1.00 71.56 86 GLU A CA 1
ATOM 599 C C . GLU A 1 86 ? 3.424 -5.454 7.532 1.00 71.56 86 GLU A C 1
ATOM 601 O O . GLU A 1 86 ? 3.501 -4.877 6.447 1.00 71.56 86 GLU A O 1
ATOM 606 N N . ASN A 1 87 ? 2.658 -4.991 8.525 1.00 73.06 87 ASN A N 1
ATOM 607 C CA . ASN A 1 87 ? 1.750 -3.848 8.389 1.00 73.06 87 ASN A CA 1
ATOM 608 C C . ASN A 1 87 ? 2.466 -2.494 8.503 1.00 73.06 87 ASN A C 1
ATOM 610 O O . ASN A 1 87 ? 1.932 -1.479 8.066 1.00 73.06 87 ASN A O 1
ATOM 614 N N . THR A 1 88 ? 3.706 -2.465 9.005 1.00 72.56 88 THR A N 1
ATOM 615 C CA . THR A 1 88 ? 4.530 -1.238 9.089 1.00 72.56 88 THR A CA 1
ATOM 616 C C . THR A 1 88 ? 4.839 -0.613 7.726 1.00 72.56 88 THR A C 1
ATOM 618 O O . THR A 1 88 ? 5.230 0.545 7.642 1.00 72.56 88 THR A O 1
ATOM 621 N N . ILE A 1 89 ? 4.606 -1.345 6.631 1.00 70.25 89 ILE A N 1
ATOM 622 C CA . ILE A 1 89 ? 4.738 -0.837 5.259 1.00 70.25 89 ILE A CA 1
ATOM 623 C C . ILE A 1 89 ? 3.759 0.324 4.983 1.00 70.25 89 ILE A C 1
ATOM 625 O O . ILE A 1 89 ? 4.004 1.110 4.069 1.00 70.25 89 ILE A O 1
ATOM 629 N N . PHE A 1 90 ? 2.689 0.458 5.775 1.00 68.12 90 PHE A N 1
ATOM 630 C CA . PHE A 1 90 ? 1.723 1.558 5.692 1.00 68.12 90 PHE A CA 1
ATOM 631 C C . PHE A 1 90 ? 2.090 2.798 6.514 1.00 68.12 90 PHE A C 1
ATOM 633 O O . PHE A 1 90 ? 1.309 3.745 6.546 1.00 68.12 90 PHE A O 1
ATOM 640 N N . GLU A 1 91 ? 3.244 2.817 7.185 1.00 71.81 91 GLU A N 1
ATOM 641 C CA . GLU A 1 91 ? 3.747 4.056 7.778 1.00 71.81 91 GLU A CA 1
ATOM 642 C C . GLU A 1 91 ? 4.207 5.003 6.661 1.00 71.81 91 GLU A C 1
ATOM 644 O O . GLU A 1 91 ? 5.330 4.928 6.154 1.00 71.81 91 GLU A O 1
ATOM 649 N N . ASP A 1 92 ? 3.303 5.893 6.264 1.00 81.31 92 ASP A N 1
ATOM 650 C CA . ASP A 1 92 ? 3.597 7.071 5.458 1.00 81.31 92 ASP A CA 1
ATOM 651 C C . ASP A 1 92 ? 3.908 8.250 6.404 1.00 81.31 92 ASP A C 1
ATOM 653 O O . ASP A 1 92 ? 3.315 8.331 7.482 1.00 81.31 92 ASP A O 1
ATOM 657 N N . PRO A 1 93 ? 4.818 9.186 6.067 1.00 83.38 93 PRO A N 1
ATOM 658 C CA . PRO A 1 93 ? 4.994 10.414 6.850 1.00 83.38 93 PRO A CA 1
ATOM 659 C C . PRO A 1 93 ? 3.686 11.171 7.133 1.00 83.38 93 PRO A C 1
ATOM 661 O O . PRO A 1 93 ? 3.608 11.898 8.121 1.00 83.38 93 PRO A O 1
ATOM 664 N N . GLU A 1 94 ? 2.658 11.022 6.297 1.00 86.94 94 GLU A N 1
ATOM 665 C CA . GLU A 1 94 ? 1.377 11.705 6.476 1.00 86.94 94 GLU A CA 1
ATOM 666 C C . GLU A 1 94 ? 0.351 10.898 7.291 1.00 86.94 94 GLU A C 1
ATOM 668 O O . GLU A 1 94 ? -0.616 11.491 7.773 1.00 86.94 94 GLU A O 1
ATOM 673 N N . THR A 1 95 ? 0.565 9.595 7.520 1.00 89.12 95 THR A N 1
ATOM 674 C CA . THR A 1 95 ? -0.398 8.729 8.224 1.00 89.12 95 THR A CA 1
ATOM 675 C C . THR A 1 95 ? 0.260 7.758 9.196 1.00 89.12 95 THR A C 1
ATOM 677 O O . THR A 1 95 ? 1.162 7.000 8.846 1.00 89.12 95 THR A O 1
ATOM 680 N N . THR A 1 96 ? -0.260 7.710 10.420 1.00 91.38 96 THR A N 1
ATOM 681 C CA . THR A 1 96 ? 0.224 6.809 11.470 1.00 91.38 96 THR A CA 1
ATOM 682 C C . THR A 1 96 ? -0.637 5.547 11.527 1.00 91.38 96 THR A C 1
ATOM 684 O O . THR A 1 96 ? -1.862 5.629 11.629 1.00 91.38 96 THR A O 1
ATOM 687 N N . LEU A 1 97 ? -0.014 4.367 11.513 1.00 93.00 97 LEU A N 1
ATOM 688 C CA . LEU A 1 97 ? -0.720 3.101 11.710 1.00 93.00 97 LEU A CA 1
ATOM 689 C C . LEU A 1 97 ? -1.112 2.941 13.188 1.00 93.00 97 LEU A C 1
ATOM 691 O O . LEU A 1 97 ? -0.254 2.822 14.060 1.00 93.00 97 LEU A O 1
ATOM 695 N N . VAL A 1 98 ? -2.415 2.917 13.468 1.00 94.75 98 VAL A N 1
ATOM 696 C CA . VAL A 1 98 ? -2.956 2.788 14.832 1.00 94.75 98 VAL A CA 1
ATOM 697 C C . VAL A 1 98 ? -3.139 1.325 15.217 1.00 94.75 98 VAL A C 1
ATOM 699 O O . VAL A 1 98 ? -2.931 0.950 16.372 1.00 94.75 98 VAL A O 1
ATOM 702 N N . GLY A 1 99 ? -3.536 0.493 14.256 1.00 94.38 99 GLY A N 1
ATOM 703 C CA . GLY A 1 99 ? -3.722 -0.933 14.471 1.00 94.38 99 GLY A CA 1
ATOM 704 C C . GLY A 1 99 ? -4.095 -1.687 13.203 1.00 94.38 99 GLY A C 1
ATOM 705 O O . GLY A 1 99 ? -4.357 -1.089 12.161 1.00 94.38 99 GLY A O 1
ATOM 706 N N . ALA A 1 100 ? -4.121 -3.009 13.303 1.00 94.25 100 ALA A N 1
ATOM 707 C CA . ALA A 1 100 ? -4.561 -3.896 12.235 1.00 94.25 100 ALA A CA 1
ATOM 708 C C . ALA A 1 100 ? -5.467 -4.987 12.801 1.00 94.25 100 ALA A C 1
ATOM 710 O O . ALA A 1 100 ? -5.255 -5.446 13.920 1.00 94.25 100 ALA A O 1
ATOM 711 N N . LEU A 1 101 ? -6.476 -5.373 12.032 1.00 94.88 101 LEU A N 1
ATOM 712 C CA . LEU A 1 101 ? -7.467 -6.371 12.392 1.00 94.88 101 LEU A CA 1
ATOM 713 C C . LEU A 1 101 ? -7.495 -7.466 11.327 1.00 94.88 101 LEU A C 1
ATOM 715 O O . LEU A 1 101 ? -7.925 -7.212 10.202 1.00 94.88 101 LEU A O 1
ATOM 719 N N . ASP A 1 102 ? -7.145 -8.682 11.735 1.00 93.88 102 ASP A N 1
ATOM 720 C CA . ASP A 1 102 ? -7.404 -9.896 10.965 1.00 93.88 102 ASP A CA 1
ATOM 721 C C . ASP A 1 102 ? -8.752 -10.477 11.419 1.00 93.88 102 ASP A C 1
ATOM 723 O O . ASP A 1 102 ? -8.939 -10.849 12.586 1.00 93.88 102 ASP A O 1
ATOM 727 N N . VAL A 1 103 ? -9.738 -10.519 10.525 1.00 95.19 103 VAL A N 1
ATOM 728 C CA . VAL A 1 103 ? -11.102 -10.923 10.880 1.00 95.19 103 VAL A CA 1
ATOM 729 C C . VAL A 1 103 ? -11.192 -12.450 10.921 1.00 95.19 103 VAL A C 1
ATOM 731 O O . VAL A 1 103 ? -11.246 -13.117 9.892 1.00 95.19 103 VAL A O 1
ATOM 734 N N . GLU A 1 104 ? -11.242 -13.037 12.118 1.00 94.62 104 GLU A N 1
ATOM 735 C CA . GLU A 1 104 ? -11.336 -14.500 12.270 1.00 94.62 104 GLU A CA 1
ATOM 736 C C . GLU A 1 104 ? -12.746 -15.062 12.002 1.00 94.62 104 GLU A C 1
ATOM 738 O O . GLU A 1 104 ? -12.892 -16.199 11.545 1.00 94.62 104 GLU A O 1
ATOM 743 N N . GLU A 1 105 ? -13.798 -14.288 12.289 1.00 96.69 105 GLU A N 1
ATOM 744 C CA . GLU A 1 105 ? -15.193 -14.720 12.166 1.00 96.69 105 GLU A CA 1
ATOM 745 C C . GLU A 1 105 ? -16.059 -13.609 11.564 1.00 96.69 105 GLU A C 1
ATOM 747 O O . GLU A 1 105 ? -16.010 -12.464 12.001 1.00 96.69 105 GLU A O 1
ATOM 752 N N . SER A 1 106 ? -16.890 -13.939 10.572 1.00 97.06 106 SER A N 1
ATOM 753 C CA . SER A 1 106 ? -17.789 -12.957 9.965 1.00 97.06 106 SER A CA 1
ATOM 754 C C . SER A 1 106 ? -18.836 -12.488 10.975 1.00 97.06 106 SER A C 1
ATOM 756 O O . SER A 1 106 ? -19.518 -13.307 11.596 1.00 97.06 106 SER A O 1
ATOM 758 N N . GLY A 1 107 ? -19.051 -11.181 11.079 1.00 97.56 107 GLY A N 1
ATOM 759 C CA . GLY A 1 107 ? -20.064 -10.639 11.975 1.00 97.56 107 GLY A CA 1
ATOM 760 C C . GLY A 1 107 ? -19.937 -9.143 12.202 1.00 97.56 107 GLY A C 1
ATOM 761 O O . GLY A 1 107 ? -19.259 -8.445 11.459 1.00 97.56 107 GLY A O 1
ATOM 762 N N . GLU A 1 108 ? -20.640 -8.653 13.218 1.00 98.06 108 GLU A N 1
ATOM 763 C CA . GLU A 1 108 ? -20.624 -7.242 13.596 1.00 98.06 108 GLU A CA 1
ATOM 764 C C . GLU A 1 108 ? -19.433 -6.959 14.518 1.00 98.06 108 GLU A C 1
ATOM 766 O O . GLU A 1 108 ? -19.272 -7.603 15.559 1.00 98.06 108 GLU A O 1
ATOM 771 N N . TYR A 1 109 ? -18.605 -6.000 14.117 1.00 98.19 109 TYR A N 1
ATOM 772 C CA . TYR A 1 109 ? -17.460 -5.510 14.867 1.00 98.19 109 TYR A CA 1
ATOM 773 C C . TYR A 1 109 ? -17.710 -4.065 15.276 1.00 98.19 109 TYR A C 1
ATOM 775 O O . TYR A 1 109 ? -18.175 -3.247 14.483 1.00 98.19 109 TYR A O 1
ATOM 783 N N . GLN A 1 110 ? -17.386 -3.746 16.524 1.00 97.88 110 GLN A N 1
ATOM 784 C CA . GLN A 1 110 ? -17.444 -2.402 17.072 1.00 97.88 110 GLN A CA 1
ATOM 785 C C . GLN A 1 110 ? -16.032 -1.907 17.369 1.00 97.88 110 GLN A C 1
ATOM 787 O O . GLN A 1 110 ? -15.323 -2.478 18.201 1.00 97.88 110 GLN A O 1
ATOM 792 N N . PHE A 1 111 ? -15.666 -0.810 16.720 1.00 97.56 111 PHE A N 1
ATOM 793 C CA . PHE A 1 111 ? -14.424 -0.084 16.926 1.00 97.56 111 PHE A CA 1
ATOM 794 C C . PHE A 1 111 ? -14.689 1.109 17.829 1.00 97.56 111 PHE A C 1
ATOM 796 O O . PHE A 1 111 ? -15.669 1.826 17.641 1.00 97.56 111 PHE A O 1
ATOM 803 N N . THR A 1 112 ? -13.820 1.326 18.809 1.00 97.25 112 THR A N 1
ATOM 804 C CA . THR A 1 112 ? -13.829 2.519 19.657 1.00 97.25 112 THR A CA 1
ATOM 805 C C . THR A 1 112 ? -12.438 3.120 19.663 1.00 97.25 112 THR A C 1
ATOM 807 O O . THR A 1 112 ? -11.497 2.482 20.138 1.00 97.25 112 THR A O 1
ATOM 810 N N . CYS A 1 113 ? -12.321 4.338 19.149 1.00 96.62 113 CYS A N 1
ATOM 811 C CA . CYS A 1 113 ? -11.064 5.064 19.054 1.00 96.62 113 CYS A CA 1
ATOM 812 C C . CYS A 1 113 ? -11.079 6.285 19.974 1.00 96.62 113 CYS A C 1
ATOM 814 O O . CYS A 1 113 ? -12.100 6.946 20.168 1.00 96.62 113 CYS A O 1
ATOM 816 N N . THR A 1 114 ? -9.924 6.577 20.558 1.00 96.25 114 THR A N 1
ATOM 817 C CA . THR A 1 114 ? -9.684 7.743 21.410 1.00 96.25 114 THR A CA 1
ATOM 818 C C . THR A 1 114 ? -8.457 8.483 20.900 1.00 96.25 114 THR A C 1
ATOM 820 O O . THR A 1 114 ? -7.497 7.851 20.470 1.00 96.25 114 THR A O 1
ATOM 823 N N . GLY A 1 115 ? -8.491 9.813 20.928 1.00 93.25 115 GLY A N 1
ATOM 824 C CA . GLY A 1 115 ? -7.436 10.650 20.358 1.00 93.25 115 GLY A CA 1
ATOM 825 C C . GLY A 1 115 ? -8.003 11.929 19.752 1.00 93.25 115 GLY A C 1
ATOM 826 O O . GLY A 1 115 ? -9.218 12.128 19.735 1.00 93.25 115 GLY A O 1
ATOM 827 N N . ALA A 1 116 ? -7.113 12.810 19.299 1.00 84.88 116 ALA A N 1
ATOM 828 C CA . ALA A 1 116 ? -7.491 14.026 18.574 1.00 84.88 116 ALA A CA 1
ATOM 829 C C . ALA A 1 116 ? -7.480 13.840 17.048 1.00 84.88 116 ALA A C 1
ATOM 831 O O . ALA A 1 116 ? -8.048 14.669 16.341 1.00 84.88 116 ALA A O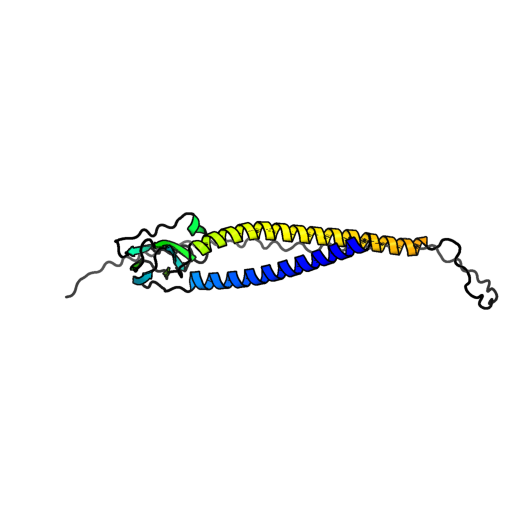 1
ATOM 832 N N . ALA A 1 117 ? -6.818 12.790 16.558 1.00 91.44 117 ALA A N 1
ATOM 833 C CA . ALA A 1 117 ? -6.714 12.501 15.137 1.00 91.44 117 ALA A CA 1
ATOM 834 C C . ALA A 1 117 ? -7.944 11.748 14.625 1.00 91.44 117 ALA A C 1
ATOM 836 O O . ALA A 1 117 ? -8.559 10.956 15.345 1.00 91.44 117 ALA A O 1
ATOM 837 N N . GLU A 1 118 ? -8.277 12.011 13.369 1.00 92.44 118 GLU A N 1
ATOM 838 C CA . GLU A 1 118 ? -9.295 11.287 12.623 1.00 92.44 118 GLU A CA 1
ATOM 839 C C . GLU A 1 118 ? -8.735 9.906 12.263 1.00 92.44 118 GLU A C 1
ATOM 841 O O . GLU A 1 118 ? -7.637 9.812 11.715 1.00 92.44 118 GLU A O 1
ATOM 846 N N . VAL A 1 119 ? -9.441 8.840 12.654 1.00 95.19 119 VAL A N 1
ATOM 847 C CA . VAL A 1 119 ? -9.033 7.458 12.368 1.00 95.19 119 VAL A CA 1
ATOM 848 C C . VAL A 1 119 ? -9.930 6.899 11.280 1.00 95.19 119 VAL A C 1
ATOM 850 O O . VAL A 1 119 ? -11.151 6.927 11.423 1.00 95.19 119 VAL A O 1
ATOM 853 N N . THR A 1 120 ? -9.331 6.330 10.246 1.00 95.06 120 THR A N 1
ATOM 854 C CA . THR A 1 120 ? -10.025 5.709 9.118 1.00 95.06 120 THR A CA 1
ATOM 855 C C . THR A 1 120 ? -9.802 4.203 9.153 1.00 95.06 120 THR A C 1
ATOM 857 O O . THR A 1 120 ? -8.688 3.738 9.404 1.00 95.06 120 THR A O 1
ATOM 860 N N . LEU A 1 121 ? -10.868 3.432 8.935 1.00 94.75 121 LEU A N 1
ATOM 861 C CA . LEU A 1 121 ? -10.794 1.983 8.755 1.00 94.75 121 LEU A CA 1
ATOM 862 C C . LEU A 1 121 ? -10.677 1.685 7.260 1.00 94.75 121 LEU A C 1
ATOM 864 O O . LEU A 1 121 ? -11.531 2.121 6.498 1.00 94.75 121 LEU A O 1
ATOM 868 N N . SER A 1 122 ? -9.652 0.953 6.830 1.00 92.88 122 SER A N 1
ATOM 869 C CA . SER A 1 122 ? -9.474 0.630 5.410 1.00 92.88 122 SER A CA 1
ATOM 870 C C . SER A 1 122 ? -10.579 -0.281 4.871 1.00 92.88 122 SER A C 1
ATOM 872 O O . SER A 1 122 ? -11.178 -1.072 5.608 1.00 92.88 122 SER A O 1
ATOM 874 N N . GLU A 1 123 ? -10.782 -0.254 3.553 1.00 90.69 123 GLU A N 1
ATOM 875 C CA . GLU A 1 123 ? -11.528 -1.313 2.865 1.00 90.69 123 GLU A CA 1
ATOM 876 C C . GLU A 1 123 ? -10.850 -2.686 3.072 1.00 90.69 123 GLU A C 1
ATOM 878 O O . GLU A 1 123 ? -9.632 -2.735 3.300 1.00 90.69 123 GLU A O 1
ATOM 883 N N . PRO A 1 124 ? -11.609 -3.801 3.014 1.00 86.44 124 PRO A N 1
ATOM 884 C CA . PRO A 1 124 ? -11.045 -5.134 3.182 1.00 86.44 124 PRO A CA 1
ATOM 885 C C . PRO A 1 124 ? -10.027 -5.401 2.080 1.00 86.44 124 PRO A C 1
ATOM 887 O O . PRO A 1 124 ? -10.307 -5.234 0.887 1.00 86.44 124 PRO A O 1
ATOM 890 N N . VAL A 1 125 ? -8.836 -5.828 2.484 1.00 78.56 125 VAL A N 1
ATOM 891 C CA . VAL A 1 125 ? -7.815 -6.266 1.543 1.00 78.56 125 VAL A CA 1
ATOM 892 C C . VAL A 1 125 ? -7.775 -7.784 1.597 1.00 78.56 125 VAL A C 1
ATOM 894 O O . VAL A 1 125 ? -7.347 -8.357 2.594 1.00 78.56 125 VAL A O 1
ATOM 897 N N . ASP A 1 126 ? -8.236 -8.437 0.529 1.00 76.00 126 ASP A N 1
ATOM 898 C CA . ASP A 1 126 ? -8.210 -9.895 0.427 1.00 76.00 126 ASP A CA 1
ATOM 899 C C . ASP A 1 126 ? -6.766 -10.402 0.635 1.00 76.00 126 ASP A C 1
ATOM 901 O O . ASP A 1 126 ? -5.850 -10.022 -0.104 1.00 76.00 126 ASP A O 1
ATOM 905 N N . ASP A 1 127 ? -6.540 -11.327 1.573 1.00 66.69 127 ASP A N 1
ATOM 906 C CA . ASP A 1 127 ? -5.219 -11.940 1.830 1.00 66.69 127 ASP A CA 1
ATOM 907 C C . ASP A 1 127 ? -4.604 -12.570 0.566 1.00 66.69 127 ASP A C 1
ATOM 909 O O . ASP A 1 127 ? -3.384 -12.627 0.356 1.00 66.69 127 ASP A O 1
ATOM 913 N N . MET A 1 128 ? -5.468 -13.043 -0.336 1.00 65.50 128 MET A N 1
ATOM 914 C CA . MET A 1 128 ? -5.046 -13.571 -1.627 1.00 65.50 128 MET A CA 1
ATOM 915 C C . MET A 1 128 ? -4.505 -12.464 -2.544 1.00 65.50 128 MET A C 1
ATOM 917 O O . MET A 1 128 ? -3.585 -12.709 -3.332 1.00 65.50 128 MET A O 1
ATOM 921 N N . GLU A 1 129 ? -5.025 -11.244 -2.434 1.00 69.62 129 GLU A N 1
ATOM 922 C CA . GLU A 1 129 ? -4.524 -10.081 -3.157 1.00 69.62 129 GLU A CA 1
ATOM 923 C C . GLU A 1 129 ? -3.156 -9.653 -2.606 1.00 69.62 129 GLU A C 1
ATOM 925 O O . GLU A 1 129 ? -2.232 -9.472 -3.405 1.00 69.62 129 GLU A O 1
ATOM 930 N N . TRP A 1 130 ? -2.961 -9.671 -1.282 1.00 64.19 130 TRP A N 1
ATOM 931 C CA . TRP A 1 130 ? -1.673 -9.427 -0.613 1.00 64.19 130 TRP A CA 1
ATOM 932 C C . TRP A 1 130 ? -0.550 -10.353 -1.077 1.00 64.19 130 TRP A C 1
ATOM 934 O O . TRP A 1 130 ? 0.519 -9.890 -1.494 1.00 64.19 130 TRP A O 1
ATOM 944 N N . ALA A 1 131 ? -0.799 -11.666 -1.093 1.00 65.69 131 ALA A N 1
ATOM 945 C CA . ALA A 1 131 ? 0.185 -12.639 -1.565 1.00 65.69 131 ALA A CA 1
ATOM 946 C C . ALA A 1 131 ? 0.588 -12.368 -3.026 1.00 65.69 131 ALA A C 1
ATOM 948 O O . ALA A 1 131 ? 1.761 -12.483 -3.405 1.00 65.69 131 ALA A O 1
ATOM 949 N N . THR A 1 132 ? -0.370 -11.952 -3.862 1.00 68.81 132 THR A N 1
ATOM 950 C CA . THR A 1 132 ? -0.059 -11.566 -5.241 1.00 68.81 132 THR A CA 1
ATOM 951 C C . THR A 1 132 ? 0.622 -10.206 -5.332 1.00 68.81 132 THR A C 1
ATOM 953 O O . THR A 1 132 ? 1.456 -10.030 -6.218 1.00 68.81 132 THR A O 1
ATOM 956 N N . MET A 1 133 ? 0.326 -9.257 -4.444 1.00 66.00 133 MET A N 1
ATOM 957 C CA . MET A 1 133 ? 0.917 -7.921 -4.430 1.00 66.00 133 MET A CA 1
ATOM 958 C C . MET A 1 133 ? 2.388 -7.969 -4.016 1.00 66.00 133 MET A C 1
ATOM 960 O O . MET A 1 133 ? 3.230 -7.430 -4.737 1.00 66.00 133 MET A O 1
ATOM 964 N N . GLY A 1 134 ? 2.730 -8.720 -2.964 1.00 64.50 134 GLY A 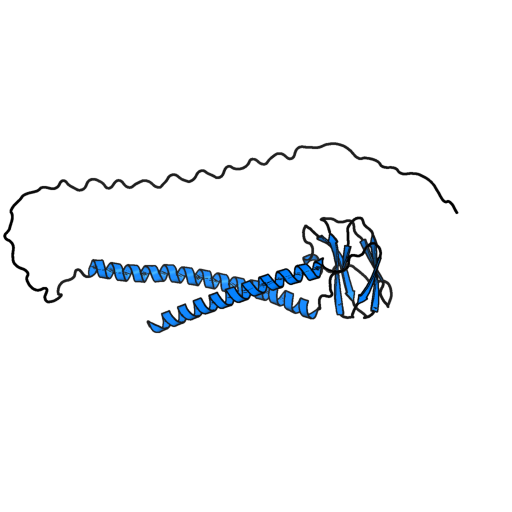N 1
ATOM 965 C CA . GLY A 1 134 ? 4.122 -8.971 -2.577 1.00 64.50 134 GLY A CA 1
ATOM 966 C C . GLY A 1 134 ? 4.914 -9.657 -3.696 1.00 64.50 134 GLY A C 1
ATOM 967 O O . GLY A 1 134 ? 6.029 -9.247 -4.037 1.00 64.50 134 GLY A O 1
ATOM 968 N N . MET A 1 135 ? 4.304 -10.638 -4.370 1.00 71.38 135 MET A N 1
ATOM 969 C CA . MET A 1 135 ? 4.927 -11.307 -5.515 1.00 71.38 135 MET A CA 1
ATOM 970 C C . MET A 1 135 ? 5.063 -10.393 -6.744 1.00 71.38 135 MET A C 1
ATOM 972 O O . MET A 1 135 ? 6.058 -10.482 -7.467 1.00 71.38 135 MET A O 1
ATOM 976 N N . LYS A 1 136 ? 4.107 -9.486 -6.976 1.00 70.75 136 LYS A N 1
ATOM 977 C CA . LYS A 1 136 ? 4.164 -8.472 -8.041 1.00 70.75 136 LYS A CA 1
ATOM 978 C C . LYS A 1 136 ? 5.208 -7.398 -7.750 1.00 70.75 136 LYS A C 1
ATOM 980 O O . LYS A 1 136 ? 5.869 -6.976 -8.690 1.00 70.75 136 LYS A O 1
ATOM 985 N N . MET A 1 137 ? 5.406 -6.996 -6.495 1.00 70.12 137 MET A N 1
ATOM 986 C CA . MET A 1 137 ? 6.467 -6.068 -6.082 1.00 70.12 137 MET A CA 1
ATOM 987 C C . MET A 1 137 ? 7.848 -6.681 -6.329 1.00 70.12 137 MET A C 1
ATOM 989 O O . MET A 1 137 ? 8.651 -6.123 -7.077 1.00 70.12 137 MET A O 1
ATOM 993 N N . LEU A 1 138 ? 8.106 -7.880 -5.796 1.00 71.31 138 LEU A N 1
ATOM 994 C CA . LEU A 1 138 ? 9.378 -8.584 -6.003 1.00 71.31 138 LEU A CA 1
ATOM 995 C C . LEU A 1 138 ? 9.621 -8.904 -7.481 1.00 71.31 138 LEU A C 1
ATOM 997 O O . LEU A 1 138 ? 10.713 -8.674 -8.008 1.00 71.31 138 LEU A O 1
ATOM 1001 N N . GLY A 1 139 ? 8.587 -9.394 -8.166 1.00 71.38 139 GLY A N 1
ATOM 1002 C CA . GLY A 1 139 ? 8.616 -9.651 -9.599 1.00 71.38 139 GLY A CA 1
ATOM 1003 C C . GLY A 1 139 ? 8.840 -8.374 -10.404 1.00 71.38 139 GLY A C 1
ATOM 1004 O O . GLY A 1 139 ? 9.631 -8.383 -11.338 1.00 71.38 139 GLY A O 1
ATOM 1005 N N . GLY A 1 140 ? 8.207 -7.269 -10.020 1.00 72.69 140 GLY A N 1
ATOM 1006 C CA . GLY A 1 140 ? 8.296 -5.965 -10.667 1.00 72.69 140 GLY A CA 1
ATOM 1007 C C . GLY A 1 140 ? 9.663 -5.314 -10.501 1.00 72.69 140 GLY A C 1
ATOM 1008 O O . GLY A 1 140 ? 10.202 -4.804 -11.477 1.00 72.69 140 GLY A O 1
ATOM 1009 N N . VAL A 1 141 ? 10.282 -5.397 -9.323 1.00 76.19 141 VAL A N 1
ATOM 1010 C CA . VAL A 1 141 ? 11.646 -4.889 -9.101 1.00 76.19 141 VAL A CA 1
ATOM 1011 C C . VAL A 1 141 ? 12.664 -5.709 -9.892 1.00 76.19 141 VAL A C 1
ATOM 1013 O O . VAL A 1 141 ? 13.522 -5.142 -10.569 1.00 76.19 141 VAL A O 1
ATOM 1016 N N . LEU A 1 142 ? 12.554 -7.041 -9.877 1.00 77.38 142 LEU A N 1
ATOM 1017 C CA . LEU A 1 142 ? 13.460 -7.912 -10.633 1.00 77.38 142 LEU A CA 1
ATOM 1018 C C . LEU A 1 142 ? 13.272 -7.777 -12.147 1.00 77.38 142 LEU A C 1
ATOM 1020 O O . LEU A 1 142 ? 14.249 -7.579 -12.871 1.00 77.38 142 LEU A O 1
ATOM 1024 N N . LEU A 1 143 ? 12.033 -7.870 -12.636 1.00 77.25 143 LEU A N 1
ATOM 1025 C CA . LEU A 1 143 ? 11.718 -7.768 -14.062 1.00 77.25 143 LEU A CA 1
ATOM 1026 C C . LEU A 1 143 ? 11.907 -6.345 -14.572 1.00 77.25 143 LEU A C 1
ATOM 1028 O O . LEU A 1 143 ? 12.470 -6.170 -15.647 1.00 77.25 143 LEU A O 1
ATOM 1032 N N . GLY A 1 144 ? 11.490 -5.339 -13.809 1.00 78.50 144 GLY A N 1
ATOM 1033 C CA . GLY A 1 144 ? 11.686 -3.927 -14.123 1.00 78.50 144 GLY A CA 1
ATOM 1034 C C . GLY A 1 144 ? 13.165 -3.559 -14.143 1.00 78.50 144 GLY A C 1
ATOM 1035 O O . GLY A 1 144 ? 13.628 -2.955 -15.108 1.00 78.50 144 GLY A O 1
ATOM 1036 N N . GLY A 1 145 ? 13.940 -4.012 -13.153 1.00 77.56 145 GLY A N 1
ATOM 1037 C CA . GLY A 1 145 ? 15.392 -3.835 -13.115 1.00 77.56 145 GLY A CA 1
ATOM 1038 C C . GLY A 1 145 ? 16.100 -4.514 -14.290 1.00 77.56 145 GLY A C 1
ATOM 1039 O O . GLY A 1 145 ? 16.924 -3.889 -14.961 1.00 77.56 145 GLY A O 1
ATOM 1040 N N . LEU A 1 146 ? 15.745 -5.766 -14.606 1.00 78.88 146 LEU A N 1
ATOM 1041 C CA . LEU A 1 146 ? 16.284 -6.481 -15.770 1.00 78.88 146 LEU A CA 1
ATOM 1042 C C . LEU A 1 146 ? 15.872 -5.838 -17.098 1.00 78.88 146 LEU A C 1
ATOM 1044 O O . LEU A 1 146 ? 16.701 -5.734 -18.003 1.00 78.88 146 LEU A O 1
ATOM 1048 N N . ALA A 1 147 ? 14.624 -5.388 -17.224 1.00 77.75 147 ALA A N 1
ATOM 1049 C CA . ALA A 1 147 ? 14.130 -4.703 -18.413 1.00 77.75 147 ALA A CA 1
ATOM 1050 C C . ALA A 1 147 ? 14.844 -3.361 -18.611 1.00 77.75 147 ALA A C 1
ATOM 1052 O O . ALA A 1 147 ? 15.290 -3.065 -19.720 1.00 77.75 147 ALA A O 1
ATOM 1053 N N . PHE A 1 148 ? 15.028 -2.589 -17.537 1.00 79.81 148 PHE A N 1
ATOM 1054 C CA . PHE A 1 148 ? 15.782 -1.340 -17.556 1.00 79.81 148 PHE A CA 1
ATOM 1055 C C . PHE A 1 148 ? 17.244 -1.577 -17.950 1.00 79.81 148 PHE A C 1
ATOM 1057 O O . PHE A 1 148 ? 17.750 -0.930 -18.868 1.00 79.81 148 PHE A O 1
ATOM 1064 N N . LEU A 1 149 ? 17.909 -2.561 -17.338 1.00 83.69 149 LEU A N 1
ATOM 1065 C CA . LEU A 1 149 ? 19.284 -2.930 -17.680 1.00 83.69 149 LEU A CA 1
ATOM 1066 C C . LEU A 1 149 ? 19.401 -3.376 -19.147 1.00 83.69 149 LEU A C 1
ATOM 1068 O O . LEU A 1 149 ? 20.319 -2.962 -19.857 1.00 83.69 149 LEU A O 1
ATOM 1072 N N . GLY A 1 150 ? 18.451 -4.186 -19.621 1.00 82.31 150 GLY A N 1
ATOM 1073 C CA . GLY A 1 150 ? 18.374 -4.627 -21.011 1.00 82.31 150 GLY A CA 1
ATOM 1074 C C . GLY A 1 150 ? 18.181 -3.466 -21.986 1.00 82.31 150 GLY A C 1
ATOM 1075 O O . GLY A 1 150 ? 18.834 -3.425 -23.029 1.00 82.31 150 GLY A O 1
ATOM 1076 N N . LEU A 1 151 ? 17.348 -2.487 -21.628 1.00 83.31 151 LEU A N 1
ATOM 1077 C CA . LEU A 1 151 ? 17.126 -1.273 -22.409 1.00 83.31 151 LEU A CA 1
ATOM 1078 C C . LEU A 1 151 ? 18.398 -0.420 -22.480 1.00 83.31 151 LEU A C 1
ATOM 1080 O O . LEU A 1 151 ? 18.794 -0.012 -23.573 1.00 83.31 151 LEU A O 1
ATOM 1084 N N . VAL A 1 152 ? 19.093 -0.222 -21.357 1.00 81.88 152 VAL A N 1
ATOM 1085 C CA . VAL A 1 152 ? 20.372 0.506 -21.315 1.00 81.88 152 VAL A CA 1
ATOM 1086 C C . VAL A 1 152 ? 21.423 -0.187 -22.187 1.00 81.88 152 VAL A C 1
ATOM 1088 O O . VAL A 1 152 ? 22.045 0.461 -23.030 1.00 81.88 152 VAL A O 1
ATOM 1091 N N . LEU A 1 153 ? 21.587 -1.507 -22.060 1.00 85.56 153 LEU A N 1
ATOM 1092 C CA . LEU A 1 153 ? 22.517 -2.278 -22.892 1.00 85.56 153 LEU A CA 1
ATOM 1093 C C . LEU A 1 153 ? 22.144 -2.222 -24.379 1.00 85.56 153 LEU A C 1
ATOM 1095 O O . LEU A 1 153 ? 23.025 -2.079 -25.230 1.00 85.56 153 LEU A O 1
ATOM 1099 N N . GLY A 1 154 ? 20.850 -2.285 -24.694 1.00 84.81 154 GLY A N 1
ATOM 1100 C CA . GLY A 1 154 ? 20.330 -2.136 -26.050 1.00 84.81 154 GLY A CA 1
ATOM 1101 C C . GLY A 1 154 ? 20.683 -0.779 -26.658 1.00 84.81 154 GLY A C 1
ATOM 1102 O O . GLY A 1 154 ? 21.203 -0.728 -27.774 1.00 84.81 154 GLY A O 1
ATOM 1103 N N . ILE A 1 155 ? 20.486 0.311 -25.908 1.00 84.38 155 ILE A N 1
ATOM 1104 C CA . ILE A 1 155 ? 20.859 1.668 -26.333 1.00 84.38 155 ILE A CA 1
ATOM 1105 C C . ILE A 1 155 ? 22.372 1.771 -26.544 1.00 84.38 155 ILE A C 1
ATOM 1107 O O . ILE A 1 155 ? 22.807 2.263 -27.585 1.00 84.38 155 ILE A O 1
ATOM 1111 N N . VAL A 1 156 ? 23.187 1.271 -25.610 1.00 86.06 156 VAL A N 1
ATOM 1112 C CA . VAL A 1 156 ? 24.655 1.314 -25.727 1.00 86.06 156 VAL A CA 1
ATOM 1113 C C . VAL A 1 156 ? 25.130 0.560 -26.972 1.00 86.06 156 VAL A C 1
ATOM 1115 O O . VAL A 1 156 ? 25.910 1.098 -27.761 1.00 86.06 156 VAL A O 1
ATOM 1118 N N . LEU A 1 157 ? 24.628 -0.656 -27.207 1.00 83.75 157 LEU A N 1
ATOM 1119 C CA . LEU A 1 157 ? 24.961 -1.444 -28.398 1.00 83.75 157 LEU A CA 1
ATOM 1120 C C . LEU A 1 157 ? 24.484 -0.771 -29.687 1.00 83.75 157 LEU A C 1
ATOM 1122 O O . LEU A 1 157 ? 25.188 -0.823 -30.698 1.00 83.75 157 LEU A O 1
ATOM 1126 N N . TRP A 1 158 ? 23.326 -0.112 -29.659 1.00 83.25 158 TRP A N 1
ATOM 1127 C CA . TRP A 1 158 ? 22.806 0.636 -30.799 1.00 83.25 158 TRP A CA 1
ATOM 1128 C C . TRP A 1 158 ? 23.684 1.847 -31.137 1.00 83.25 158 TRP A C 1
ATOM 1130 O O . TRP A 1 158 ? 24.055 2.028 -32.297 1.00 83.25 158 TRP A O 1
ATOM 1140 N N . VAL A 1 159 ? 24.100 2.625 -30.134 1.00 84.44 159 VAL A N 1
ATOM 1141 C CA . VAL A 1 159 ? 24.991 3.783 -30.315 1.00 84.44 159 VAL A CA 1
ATOM 1142 C C . VAL A 1 159 ? 26.369 3.343 -30.818 1.00 84.44 159 VAL A C 1
ATOM 1144 O O . VAL A 1 159 ? 26.883 3.897 -31.793 1.00 84.44 159 VAL A O 1
ATOM 1147 N N . VAL A 1 160 ? 26.965 2.314 -30.207 1.00 84.56 160 VAL A N 1
ATOM 1148 C CA . VAL A 1 160 ? 28.293 1.811 -30.599 1.00 84.56 160 VAL A CA 1
ATOM 1149 C C . VAL A 1 160 ? 28.251 1.145 -31.982 1.00 84.56 160 VAL A C 1
ATOM 1151 O O . VAL A 1 160 ? 29.139 1.373 -32.809 1.00 84.56 160 VAL A O 1
ATOM 1154 N N . GLY A 1 161 ? 27.210 0.360 -32.268 1.00 77.50 161 GLY A N 1
ATOM 1155 C CA . GLY A 1 161 ? 27.013 -0.312 -33.553 1.00 77.50 161 GLY A CA 1
ATOM 1156 C C . GLY A 1 161 ? 26.714 0.657 -34.698 1.00 77.50 161 GLY A C 1
ATOM 1157 O O . GLY A 1 161 ? 27.318 0.547 -35.766 1.00 77.50 161 GLY A O 1
ATOM 1158 N N . GLY A 1 162 ? 25.852 1.650 -34.465 1.00 78.62 162 GLY A N 1
ATOM 1159 C CA . GLY A 1 162 ? 25.516 2.685 -35.446 1.00 78.62 162 GLY A CA 1
ATOM 1160 C C . GLY A 1 162 ? 26.698 3.591 -35.800 1.00 78.62 162 GLY A C 1
ATOM 1161 O O . GLY A 1 162 ? 26.800 4.076 -36.927 1.00 78.62 162 GLY A O 1
ATOM 1162 N N . ASN A 1 163 ? 27.641 3.784 -34.873 1.00 76.88 163 ASN A N 1
ATOM 1163 C CA . ASN A 1 163 ? 28.847 4.562 -35.152 1.00 76.88 163 ASN A CA 1
ATOM 1164 C C . ASN A 1 163 ? 29.847 3.794 -36.039 1.00 76.88 163 ASN A C 1
ATOM 1166 O O . ASN A 1 163 ? 30.562 4.397 -36.840 1.00 76.88 163 ASN A O 1
ATOM 1170 N N . ARG A 1 164 ? 29.881 2.456 -35.951 1.00 75.12 164 ARG A N 1
ATOM 1171 C CA . ARG A 1 164 ? 30.719 1.625 -36.833 1.00 75.12 164 ARG A CA 1
ATOM 1172 C C . ARG A 1 164 ? 30.247 1.661 -38.282 1.00 75.12 164 ARG A C 1
ATOM 1174 O O . ARG A 1 164 ? 31.073 1.878 -39.162 1.00 75.12 164 ARG A O 1
ATOM 1181 N N . THR A 1 165 ? 28.946 1.528 -38.534 1.00 74.00 165 THR A N 1
ATOM 1182 C CA . THR A 1 165 ? 28.410 1.585 -39.904 1.00 74.00 165 THR A CA 1
ATOM 1183 C C . THR A 1 165 ? 28.617 2.954 -40.547 1.00 74.00 165 THR A C 1
ATOM 1185 O O . THR A 1 165 ? 29.046 3.015 -41.697 1.00 74.00 165 THR A O 1
ATOM 1188 N N . ARG A 1 166 ? 28.442 4.053 -39.797 1.00 75.19 166 ARG A N 1
ATOM 1189 C CA . ARG A 1 166 ? 28.773 5.400 -40.300 1.00 75.19 166 ARG A CA 1
ATOM 1190 C C . ARG A 1 166 ? 30.257 5.553 -40.632 1.00 75.19 166 ARG A C 1
ATOM 1192 O O . ARG A 1 166 ? 30.582 6.133 -41.661 1.00 75.19 166 ARG A O 1
ATOM 1199 N N . ARG A 1 167 ? 31.163 5.006 -39.812 1.00 75.56 167 ARG A N 1
ATOM 1200 C CA . ARG A 1 167 ? 32.607 5.022 -40.109 1.00 75.56 167 ARG A CA 1
ATOM 1201 C C . ARG A 1 167 ? 32.968 4.189 -41.334 1.00 75.56 167 ARG A C 1
ATOM 1203 O O . ARG A 1 167 ? 33.849 4.601 -42.076 1.00 75.56 167 ARG A O 1
ATOM 1210 N N . GLU A 1 168 ? 32.310 3.057 -41.571 1.00 75.38 168 GLU A N 1
ATOM 1211 C CA . GLU A 1 168 ? 32.532 2.249 -42.778 1.00 75.38 168 GLU A CA 1
ATOM 1212 C C . GLU A 1 168 ? 32.043 2.959 -44.046 1.00 75.38 168 GLU A C 1
ATOM 1214 O O . GLU A 1 168 ? 32.732 2.939 -45.065 1.00 75.38 168 GLU A O 1
ATOM 1219 N N . GLU A 1 169 ? 30.890 3.626 -43.993 1.00 73.44 169 GLU A N 1
ATOM 1220 C CA . GLU A 1 169 ? 30.384 4.443 -45.103 1.00 73.44 169 GLU A CA 1
ATOM 1221 C C . GLU A 1 169 ? 31.293 5.647 -45.373 1.00 73.44 169 GLU A C 1
ATOM 1223 O O . GLU A 1 169 ? 31.656 5.904 -46.522 1.00 73.44 169 GLU A O 1
ATOM 1228 N N . GLN A 1 170 ? 31.752 6.325 -44.319 1.00 75.19 170 GLN A N 1
ATOM 1229 C CA . GLN A 1 170 ? 32.688 7.440 -44.438 1.00 75.19 170 GLN A CA 1
ATOM 1230 C C . GLN A 1 170 ? 34.058 6.962 -44.952 1.00 75.19 170 GLN A C 1
ATOM 1232 O O . GLN A 1 170 ? 34.622 7.576 -45.852 1.00 75.19 170 GLN A O 1
ATOM 1237 N N . ALA A 1 171 ? 34.571 5.822 -44.479 1.00 71.75 171 ALA A N 1
ATOM 1238 C CA . ALA A 1 171 ? 35.809 5.223 -44.981 1.00 71.75 171 ALA A CA 1
ATOM 1239 C C . ALA A 1 171 ? 35.695 4.790 -46.451 1.00 71.75 171 ALA A C 1
ATOM 1241 O O . ALA A 1 171 ? 36.662 4.931 -47.192 1.00 71.75 171 ALA A O 1
ATOM 1242 N N . ARG A 1 172 ? 34.526 4.324 -46.914 1.00 69.75 172 ARG A N 1
ATOM 1243 C CA . ARG A 1 172 ? 34.274 4.071 -48.346 1.00 69.75 172 ARG A CA 1
ATOM 1244 C C . ARG A 1 172 ? 34.234 5.357 -49.169 1.00 69.75 172 ARG A C 1
ATOM 1246 O O . ARG A 1 172 ? 34.658 5.334 -50.318 1.00 69.75 172 ARG A O 1
ATOM 1253 N N . GLN A 1 173 ? 33.779 6.468 -48.594 1.00 71.19 173 GLN A N 1
ATOM 1254 C CA . GLN A 1 173 ? 33.862 7.785 -49.231 1.00 71.19 173 GLN A CA 1
ATOM 1255 C C . GLN A 1 173 ? 35.307 8.302 -49.324 1.00 71.19 173 GLN A C 1
ATOM 1257 O O . GLN A 1 173 ? 35.680 8.850 -50.356 1.00 71.19 173 GLN A O 1
ATOM 1262 N N . TRP A 1 174 ? 36.135 8.088 -48.293 1.00 62.59 174 TRP A N 1
ATOM 1263 C CA . TRP A 1 174 ? 37.529 8.560 -48.261 1.00 62.59 174 TRP A CA 1
ATOM 1264 C C . TRP A 1 174 ? 38.526 7.637 -48.986 1.00 62.59 174 TRP A C 1
ATOM 1266 O O . TRP A 1 174 ? 39.463 8.127 -49.608 1.00 62.59 174 TRP A O 1
ATOM 1276 N N . HIS A 1 175 ? 38.324 6.315 -48.962 1.00 52.31 175 HIS A N 1
ATOM 1277 C CA . HIS A 1 175 ? 39.182 5.322 -49.634 1.00 52.31 175 HIS A CA 1
ATOM 1278 C C . HIS A 1 175 ? 38.598 4.785 -50.953 1.00 52.31 175 HIS A C 1
ATOM 1280 O O . HIS A 1 175 ? 39.228 3.964 -51.616 1.00 52.31 175 HIS A O 1
ATOM 1286 N N . GLY A 1 176 ? 37.432 5.282 -51.380 1.00 49.22 176 GLY A N 1
ATOM 1287 C CA . GLY A 1 176 ? 36.887 5.093 -52.730 1.00 49.22 176 GLY A CA 1
ATOM 1288 C C . GLY A 1 176 ? 37.602 5.912 -53.814 1.00 49.22 176 GLY A C 1
ATOM 1289 O O . GLY A 1 176 ? 37.207 5.866 -54.974 1.00 49.22 176 GLY A O 1
ATOM 1290 N N . GLY A 1 177 ? 38.664 6.644 -53.462 1.00 48.47 177 GLY A N 1
ATOM 1291 C CA . GLY A 1 177 ? 39.652 7.176 -54.399 1.00 48.47 177 GLY A CA 1
ATOM 1292 C C . GLY A 1 177 ? 40.727 6.132 -54.711 1.00 48.47 177 GLY A C 1
ATOM 1293 O O . GLY A 1 177 ? 41.870 6.281 -54.293 1.00 48.47 177 GLY A O 1
ATOM 1294 N N . GLY A 1 178 ? 40.358 5.057 -55.409 1.00 43.22 178 GLY A N 1
ATOM 1295 C CA . GLY A 1 178 ? 41.282 4.032 -55.906 1.00 43.22 178 GLY A CA 1
ATOM 1296 C C . GLY A 1 178 ? 40.872 3.564 -57.310 1.00 43.22 178 GLY A C 1
ATOM 1297 O O . GLY A 1 178 ? 39.681 3.488 -57.594 1.00 43.22 178 GLY A O 1
ATOM 1298 N N . PRO A 1 179 ? 41.828 3.315 -58.218 1.00 47.72 179 PRO A N 1
ATOM 1299 C CA . PRO A 1 179 ? 41.775 3.744 -59.617 1.00 47.72 179 PRO A CA 1
ATOM 1300 C C . PRO A 1 179 ? 41.076 2.737 -60.541 1.00 47.72 179 PRO A C 1
ATOM 1302 O O . PRO A 1 179 ? 41.544 1.614 -60.699 1.00 47.72 179 PRO A O 1
ATOM 1305 N N . GLY A 1 180 ? 39.996 3.150 -61.211 1.00 49.50 180 GLY A N 1
ATOM 1306 C CA . GLY A 1 180 ? 39.401 2.364 -62.301 1.00 49.50 180 GLY A CA 1
ATOM 1307 C C . GLY A 1 180 ? 37.877 2.297 -62.283 1.00 49.50 180 GLY A C 1
ATOM 1308 O O . GLY A 1 180 ? 37.304 1.233 -62.079 1.00 49.50 180 GLY A O 1
ATOM 1309 N N . GLY A 1 181 ? 37.216 3.428 -62.530 1.00 39.59 181 GLY A N 1
ATOM 1310 C CA . GLY A 1 181 ? 35.809 3.480 -62.934 1.00 39.59 181 GLY A CA 1
ATOM 1311 C C . GLY A 1 181 ? 35.719 3.924 -64.402 1.00 39.59 181 GLY A C 1
ATOM 1312 O O . GLY A 1 181 ? 36.226 5.007 -64.697 1.00 39.59 181 GLY A O 1
ATOM 1313 N N . PRO A 1 182 ? 35.144 3.135 -65.332 1.00 48.66 182 PRO A N 1
ATOM 1314 C CA . PRO A 1 182 ? 35.156 3.424 -66.766 1.00 48.66 182 PRO A CA 1
ATOM 1315 C C . PRO A 1 182 ? 34.175 4.540 -67.142 1.00 48.66 182 PRO A C 1
ATOM 1317 O O . PRO A 1 182 ? 33.002 4.480 -66.789 1.00 48.66 182 PRO A O 1
ATOM 1320 N N . GLY A 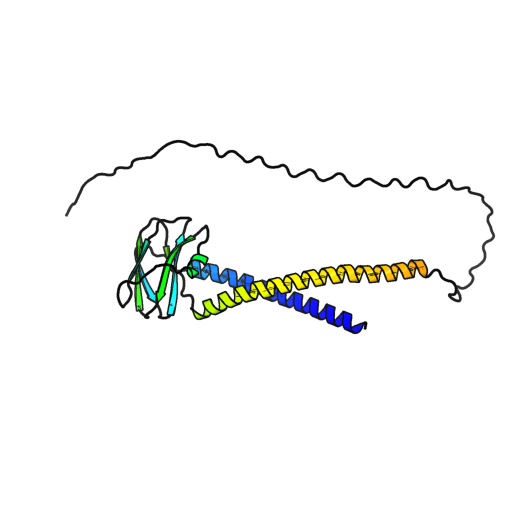1 183 ? 34.649 5.494 -67.947 1.00 46.56 183 GLY A N 1
ATOM 1321 C CA . GLY A 1 183 ? 33.814 6.263 -68.872 1.00 46.56 183 GLY A CA 1
ATOM 1322 C C . GLY A 1 183 ? 32.961 7.375 -68.263 1.00 46.56 183 GLY A C 1
ATOM 1323 O O . GLY A 1 183 ? 31.740 7.268 -68.229 1.00 46.56 183 GLY A O 1
ATOM 1324 N N . MET A 1 184 ? 33.583 8.506 -67.919 1.00 40.69 184 MET A N 1
ATOM 1325 C CA . MET A 1 184 ? 32.901 9.788 -68.114 1.00 40.69 184 MET A CA 1
ATOM 1326 C C . MET A 1 184 ? 33.130 10.253 -69.561 1.00 40.69 184 MET A C 1
ATOM 1328 O O . MET A 1 184 ? 34.269 10.188 -70.034 1.00 40.69 184 MET A O 1
ATOM 1332 N N . PRO A 1 185 ? 32.089 10.709 -70.282 1.00 48.00 185 PRO A N 1
ATOM 1333 C CA . PRO A 1 185 ? 32.252 11.291 -71.603 1.00 48.00 185 PRO A CA 1
ATOM 1334 C C . PRO A 1 185 ? 33.106 12.556 -71.512 1.00 48.00 185 PRO A C 1
ATOM 1336 O O . PRO A 1 185 ? 32.848 13.467 -70.727 1.00 48.00 185 PRO A O 1
ATOM 1339 N N . VAL A 1 186 ? 34.148 12.561 -72.335 1.00 46.22 186 VAL A N 1
ATOM 1340 C CA . VAL A 1 186 ? 35.097 13.649 -72.543 1.00 46.22 186 VAL A CA 1
ATOM 1341 C C . VAL A 1 186 ? 34.323 14.895 -72.985 1.00 46.22 186 VAL A C 1
ATOM 1343 O O . VAL A 1 186 ? 33.839 14.968 -74.112 1.00 46.22 186 VAL A O 1
ATOM 1346 N N . GLY A 1 187 ? 34.166 15.855 -72.075 1.00 46.78 187 GLY A N 1
ATOM 1347 C CA . GLY A 1 187 ? 33.684 17.198 -72.390 1.00 46.78 187 GLY A CA 1
ATOM 1348 C C . GLY A 1 187 ? 34.799 18.054 -73.009 1.00 46.78 187 GLY A C 1
ATOM 1349 O O . GLY A 1 187 ? 35.976 17.760 -72.786 1.00 46.78 187 GLY A O 1
ATOM 1350 N N . PRO A 1 188 ? 34.465 19.096 -73.793 1.00 48.56 188 PRO A N 1
ATOM 1351 C CA . PRO A 1 188 ? 35.428 19.819 -74.618 1.00 48.56 188 PRO A CA 1
ATOM 1352 C C . PRO A 1 188 ? 36.532 20.471 -73.786 1.00 48.56 188 PRO A C 1
ATOM 1354 O O . PRO A 1 188 ? 36.281 21.214 -72.839 1.00 48.56 188 PRO A O 1
ATOM 1357 N N . SER A 1 189 ? 37.766 20.199 -74.193 1.00 42.78 189 SER A N 1
ATOM 1358 C CA . SER A 1 189 ? 38.989 20.842 -73.735 1.00 42.78 189 SER A CA 1
ATOM 1359 C C . SER A 1 189 ? 38.916 22.360 -73.920 1.00 42.78 189 SER A C 1
ATOM 1361 O O . SER A 1 189 ? 38.959 22.848 -75.051 1.00 42.78 189 SER A O 1
ATOM 1363 N N . TYR A 1 190 ? 38.861 23.100 -72.815 1.00 41.88 190 TYR A N 1
ATOM 1364 C CA . TYR A 1 190 ? 39.174 24.526 -72.806 1.00 41.88 190 TYR A CA 1
ATOM 1365 C C . TYR A 1 190 ? 40.690 24.719 -72.644 1.00 41.88 190 TYR A C 1
ATOM 1367 O O . TYR A 1 190 ? 41.309 24.023 -71.833 1.00 41.88 190 TYR A O 1
ATOM 1375 N N . PRO A 1 191 ? 41.308 25.630 -73.415 1.00 47.38 191 PRO A N 1
ATOM 1376 C CA . PRO A 1 191 ? 42.739 25.866 -73.362 1.00 47.38 191 PRO A CA 1
ATOM 1377 C C . PRO A 1 191 ? 43.167 26.508 -72.038 1.00 47.38 191 PRO A C 1
ATOM 1379 O O . PRO A 1 191 ? 42.547 27.429 -71.514 1.00 47.38 191 PRO A O 1
ATOM 1382 N N . SER A 1 192 ? 44.285 25.980 -71.556 1.00 45.47 192 SER A N 1
ATOM 1383 C CA . SER A 1 192 ? 45.171 26.453 -70.498 1.00 45.47 192 SER A CA 1
ATOM 1384 C C . SER A 1 192 ? 45.262 27.974 -70.351 1.00 45.47 192 SER A C 1
ATOM 1386 O O . SER A 1 192 ? 45.676 28.667 -71.282 1.00 45.47 192 SER A O 1
ATOM 1388 N N . GLN A 1 193 ? 45.020 28.461 -69.133 1.00 42.72 193 GLN A N 1
ATOM 1389 C CA . GLN A 1 193 ? 45.431 29.790 -68.694 1.00 42.72 193 GLN A CA 1
ATOM 1390 C C . GLN A 1 193 ? 46.616 29.642 -67.718 1.00 42.72 193 GLN A C 1
ATOM 1392 O O . GLN A 1 193 ? 46.443 29.090 -66.630 1.00 42.72 193 GLN A O 1
ATOM 1397 N N . PRO A 1 194 ? 47.832 30.081 -68.087 1.00 55.41 194 PRO A N 1
ATOM 1398 C CA . PRO A 1 194 ? 48.978 30.094 -67.190 1.00 55.41 194 PRO A CA 1
ATOM 1399 C C . PRO A 1 194 ? 48.914 31.371 -66.345 1.00 55.41 194 PRO A C 1
ATOM 1401 O O . PRO A 1 194 ? 49.220 32.462 -66.818 1.00 55.41 194 PRO A O 1
ATOM 1404 N N . GLY A 1 195 ? 48.472 31.244 -65.097 1.00 44.41 195 GLY A N 1
ATOM 1405 C CA . GLY A 1 195 ? 48.391 32.353 -64.148 1.00 44.41 195 GLY A CA 1
ATOM 1406 C C . GLY A 1 195 ? 48.907 31.912 -62.791 1.00 44.41 195 GLY A C 1
ATOM 1407 O O . GLY A 1 195 ? 48.214 31.209 -62.063 1.00 44.41 195 GLY A O 1
ATOM 1408 N N . GLY A 1 196 ? 50.149 32.288 -62.492 1.00 50.94 196 GLY A N 1
ATOM 1409 C CA . GLY A 1 196 ? 50.802 32.018 -61.221 1.00 50.94 196 GLY A CA 1
ATOM 1410 C C . GLY A 1 196 ? 50.044 32.620 -60.040 1.00 50.94 196 GLY A C 1
ATOM 1411 O O . GLY A 1 196 ? 49.525 33.730 -60.103 1.00 50.94 196 GLY A O 1
ATOM 1412 N N . GLY A 1 197 ? 50.028 31.878 -58.941 1.00 41.22 197 GLY A N 1
ATOM 1413 C CA . GLY A 1 197 ? 49.496 32.332 -57.669 1.00 41.22 197 GLY A CA 1
ATOM 1414 C C . GLY A 1 197 ? 50.092 31.491 -56.557 1.00 41.22 197 GLY A C 1
ATOM 1415 O O . GLY A 1 197 ? 49.544 30.454 -56.200 1.00 41.22 197 GLY A O 1
ATOM 1416 N N . TYR A 1 198 ? 51.240 31.927 -56.039 1.00 45.97 198 TYR A N 1
ATOM 1417 C CA . TYR A 1 198 ? 51.776 31.461 -54.764 1.00 45.97 198 TYR A CA 1
ATOM 1418 C C . TYR A 1 198 ? 50.786 31.859 -53.664 1.00 45.97 198 TYR A C 1
ATOM 1420 O O . TYR A 1 198 ? 50.800 32.990 -53.182 1.00 45.97 198 TYR A O 1
ATOM 1428 N N . GLY A 1 199 ? 49.886 30.944 -53.310 1.00 48.12 199 GLY A N 1
ATOM 1429 C CA . GLY A 1 199 ? 49.047 31.081 -52.127 1.00 48.12 199 GLY A CA 1
ATOM 1430 C C . GLY A 1 199 ? 49.900 30.895 -50.866 1.00 48.12 199 GLY A C 1
ATOM 1431 O O . GLY A 1 199 ? 50.676 29.937 -50.813 1.00 48.12 199 GLY A O 1
ATOM 1432 N N . PRO A 1 200 ? 49.811 31.795 -49.870 1.00 65.56 200 PRO A N 1
ATOM 1433 C CA . PRO A 1 200 ? 50.574 31.684 -48.631 1.00 65.56 200 PRO A CA 1
ATOM 1434 C C . PRO A 1 200 ? 50.183 30.423 -47.838 1.00 65.56 200 PRO A C 1
ATOM 1436 O O . PRO A 1 200 ? 49.053 29.942 -47.960 1.00 65.56 200 PRO A O 1
ATOM 1439 N N . PRO A 1 201 ? 51.109 29.873 -47.030 1.00 65.31 201 PRO A N 1
ATOM 1440 C CA . PRO A 1 201 ? 50.873 28.654 -46.268 1.00 65.31 201 PRO A CA 1
ATOM 1441 C C . PRO A 1 201 ? 49.684 28.821 -45.308 1.00 65.31 201 PRO A C 1
ATOM 1443 O O . PRO A 1 201 ? 49.503 29.906 -44.746 1.00 65.31 201 PRO A O 1
ATOM 1446 N N . PRO A 1 202 ? 48.877 27.764 -45.096 1.00 63.59 202 PRO A N 1
ATOM 1447 C CA . PRO A 1 202 ? 47.777 27.801 -44.143 1.00 63.59 202 PRO A CA 1
ATOM 1448 C C . PRO A 1 202 ? 48.327 28.131 -42.752 1.00 63.59 202 PRO A C 1
ATOM 1450 O O . PRO A 1 202 ? 49.192 27.430 -42.225 1.00 63.59 202 PRO A O 1
ATOM 1453 N N . GLY A 1 203 ? 47.851 29.241 -42.186 1.00 63.97 203 GLY A N 1
ATOM 1454 C CA . GLY A 1 203 ? 48.208 29.666 -40.839 1.00 63.97 203 GLY A CA 1
ATOM 1455 C C . GLY A 1 203 ? 47.771 28.640 -39.783 1.00 63.97 203 GLY A C 1
ATOM 1456 O O . GLY A 1 203 ? 46.878 27.828 -40.041 1.00 63.97 203 GLY A O 1
ATOM 1457 N N . PRO A 1 204 ? 48.390 28.661 -38.591 1.00 64.06 204 PRO A N 1
ATOM 1458 C CA . PRO A 1 204 ? 48.068 27.733 -37.516 1.00 64.06 204 PRO A CA 1
ATOM 1459 C C . PRO A 1 204 ? 46.585 27.841 -37.147 1.00 64.06 204 PRO A C 1
ATOM 1461 O O . PRO A 1 204 ? 46.097 28.915 -36.791 1.00 64.06 204 PRO A O 1
ATOM 1464 N N . GLN A 1 205 ? 45.876 26.714 -37.246 1.00 58.84 205 GLN A N 1
ATOM 1465 C CA . GLN A 1 205 ? 44.504 26.574 -36.773 1.00 58.84 205 GLN A CA 1
ATOM 1466 C C . GLN A 1 205 ? 44.444 26.984 -35.301 1.00 58.84 205 GLN A C 1
ATOM 1468 O O . GLN A 1 205 ? 45.013 26.325 -34.430 1.00 58.84 205 GLN A O 1
ATOM 1473 N N . HIS A 1 206 ? 43.756 28.092 -35.036 1.00 57.41 206 HIS A N 1
ATOM 1474 C CA . HIS A 1 206 ? 43.389 28.497 -33.691 1.00 57.41 206 HIS A CA 1
ATOM 1475 C C . HIS A 1 206 ? 42.421 27.447 -33.152 1.00 57.41 206 HIS A C 1
ATOM 1477 O O . HIS A 1 206 ? 41.269 27.383 -33.574 1.00 57.41 206 HIS A O 1
ATOM 1483 N N . ASN A 1 207 ? 42.923 26.588 -32.270 1.00 67.25 207 ASN A N 1
ATOM 1484 C CA . ASN A 1 207 ? 42.113 25.667 -31.495 1.00 67.25 207 ASN A CA 1
ATOM 1485 C C . ASN A 1 207 ? 41.350 26.518 -30.466 1.00 67.25 207 ASN A C 1
ATOM 1487 O O . ASN A 1 207 ? 41.999 27.075 -29.574 1.00 67.25 207 ASN A O 1
ATOM 1491 N N . PRO A 1 208 ? 40.024 26.709 -30.593 1.00 64.69 208 PRO A N 1
ATOM 1492 C CA . PRO A 1 208 ? 39.265 27.414 -29.577 1.00 64.69 208 PRO A CA 1
ATOM 1493 C C . PRO A 1 208 ? 39.373 26.575 -28.307 1.00 64.69 208 PRO A C 1
ATOM 1495 O O . PRO A 1 208 ? 39.031 25.391 -28.311 1.00 64.69 208 PRO A O 1
ATOM 1498 N N . GLY A 1 209 ? 39.931 27.161 -27.249 1.00 70.31 209 GLY A N 1
ATOM 1499 C CA . GLY A 1 209 ? 40.021 26.500 -25.955 1.00 70.31 209 GLY A CA 1
ATOM 1500 C C . GLY A 1 209 ? 38.646 26.004 -25.487 1.00 70.31 209 GLY A C 1
ATOM 1501 O O . GLY A 1 209 ? 37.616 26.485 -25.971 1.00 70.31 209 GLY A O 1
ATOM 1502 N N . PRO A 1 210 ? 38.617 25.031 -24.563 1.00 76.12 210 PRO A N 1
ATOM 1503 C CA . PRO A 1 210 ? 37.369 24.516 -24.025 1.00 76.12 210 PRO A CA 1
ATOM 1504 C C . PRO A 1 210 ? 36.505 25.672 -23.494 1.00 76.12 210 PRO A C 1
ATOM 1506 O O . PRO A 1 210 ? 37.049 26.620 -22.916 1.00 76.12 210 PRO A O 1
ATOM 1509 N N . PRO A 1 211 ? 35.178 25.622 -23.706 1.00 80.25 211 PRO A N 1
ATOM 1510 C CA . PRO A 1 211 ? 34.276 26.638 -23.186 1.00 80.25 211 PRO A CA 1
ATOM 1511 C C . PRO A 1 211 ? 34.462 26.771 -21.666 1.00 80.25 211 PRO A C 1
ATOM 1513 O O . PRO A 1 211 ? 34.745 25.769 -21.000 1.00 80.25 211 PRO A O 1
ATOM 1516 N N . PRO A 1 212 ? 34.336 27.990 -21.113 1.00 79.69 212 PRO A N 1
ATOM 1517 C CA . PRO A 1 212 ? 34.460 28.206 -19.679 1.00 79.69 212 PRO A CA 1
ATOM 1518 C C . PRO A 1 212 ? 33.481 27.298 -18.932 1.00 79.69 212 PRO A C 1
ATOM 1520 O O . PRO A 1 212 ? 32.339 27.114 -19.358 1.00 79.69 212 PRO A O 1
ATOM 1523 N N . ALA A 1 213 ? 33.959 26.705 -17.837 1.00 81.69 213 ALA A N 1
ATOM 1524 C CA . ALA A 1 213 ? 33.137 25.856 -16.991 1.00 81.69 213 ALA A CA 1
ATOM 1525 C C . ALA A 1 213 ? 31.893 26.638 -16.523 1.00 81.69 213 ALA A C 1
ATOM 1527 O O . ALA A 1 213 ? 32.013 27.827 -16.207 1.00 81.69 213 ALA A O 1
ATOM 1528 N N . PRO A 1 214 ? 30.708 26.002 -16.491 1.00 81.62 214 PRO A N 1
ATOM 1529 C CA . PRO A 1 214 ? 29.514 26.635 -15.954 1.00 81.62 214 PRO A CA 1
ATOM 1530 C C . PRO A 1 214 ? 29.766 27.080 -14.504 1.00 81.62 214 PRO A C 1
ATOM 1532 O O . PRO A 1 214 ? 30.512 26.403 -13.786 1.00 81.62 214 PRO A O 1
ATOM 1535 N N . PRO A 1 215 ? 29.183 28.212 -14.069 1.00 78.19 215 PRO A N 1
ATOM 1536 C CA . PRO A 1 215 ? 29.309 28.667 -12.692 1.00 78.19 215 PRO A CA 1
ATOM 1537 C C . PRO A 1 215 ? 28.843 27.555 -11.751 1.00 78.19 215 PRO A C 1
ATOM 1539 O O . PRO A 1 215 ? 27.815 26.917 -11.989 1.00 78.19 215 PRO A O 1
ATOM 1542 N N . ALA A 1 216 ? 29.641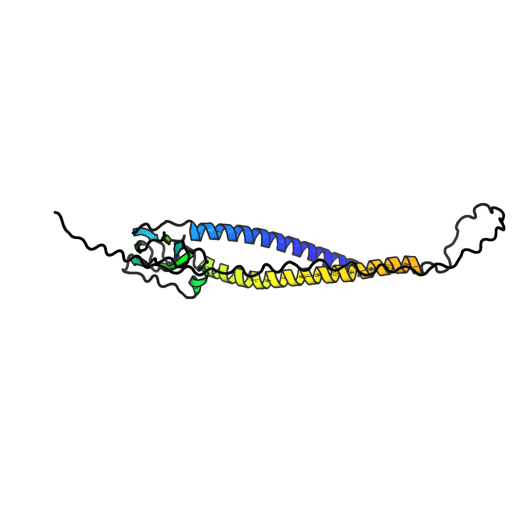 27.294 -10.714 1.00 75.75 216 ALA A N 1
ATOM 1543 C CA . ALA A 1 216 ? 29.282 26.336 -9.683 1.00 75.75 216 ALA A CA 1
ATOM 1544 C C . ALA A 1 216 ? 27.919 26.734 -9.090 1.00 75.75 216 ALA A C 1
ATOM 1546 O O . ALA A 1 216 ? 27.708 27.928 -8.856 1.00 75.75 216 ALA A O 1
ATOM 1547 N N . PRO A 1 217 ? 26.997 25.779 -8.866 1.00 70.62 217 PRO A N 1
ATOM 1548 C CA . PRO A 1 217 ? 25.738 26.080 -8.206 1.00 70.62 217 PRO A CA 1
ATOM 1549 C C . PRO A 1 217 ? 26.045 26.722 -6.855 1.00 70.62 217 PRO A C 1
ATOM 1551 O O . PRO A 1 217 ? 26.850 26.197 -6.081 1.00 70.62 217 PRO A O 1
ATOM 1554 N N . GLU A 1 218 ? 25.448 27.889 -6.617 1.00 58.00 218 GLU A N 1
ATOM 1555 C CA . GLU A 1 218 ? 25.531 28.588 -5.344 1.00 58.00 218 GLU A CA 1
ATOM 1556 C C . GLU A 1 218 ? 25.096 27.611 -4.250 1.00 58.00 218 GLU A C 1
ATOM 1558 O O . GLU A 1 218 ? 23.939 27.194 -4.191 1.00 58.00 218 GLU A O 1
ATOM 1563 N N . GLN A 1 219 ? 26.049 27.196 -3.412 1.00 59.22 219 GLN A N 1
ATOM 1564 C CA . GLN A 1 219 ? 25.748 26.523 -2.158 1.00 59.22 219 GLN A CA 1
ATOM 1565 C C . GLN A 1 219 ? 24.907 27.497 -1.343 1.00 59.22 219 GLN A C 1
ATOM 1567 O O . GLN A 1 219 ? 25.430 28.435 -0.741 1.00 59.22 219 GLN A O 1
ATOM 1572 N N . SER A 1 220 ? 23.592 27.289 -1.362 1.00 61.00 220 SER A N 1
ATOM 1573 C CA . SER A 1 220 ? 22.683 27.893 -0.407 1.00 61.00 220 SER A CA 1
ATOM 1574 C C . SER A 1 220 ? 23.219 27.554 0.978 1.00 61.00 220 SER A C 1
ATOM 1576 O O . SER A 1 220 ? 23.285 26.387 1.368 1.00 61.00 220 SER A O 1
ATOM 1578 N N . ALA A 1 221 ? 23.703 28.581 1.673 1.00 55.72 221 ALA A N 1
ATOM 1579 C CA . ALA A 1 221 ? 24.150 28.460 3.044 1.00 55.72 221 ALA A CA 1
ATOM 1580 C C . ALA A 1 221 ? 23.023 27.814 3.870 1.00 55.72 221 ALA A C 1
ATOM 1582 O O . ALA A 1 221 ? 21.861 28.184 3.674 1.00 55.72 221 ALA A O 1
ATOM 1583 N N . PRO A 1 222 ? 23.329 26.866 4.772 1.00 58.84 222 PRO A N 1
ATOM 1584 C CA . PRO A 1 222 ? 22.331 26.314 5.673 1.00 58.84 222 PRO A CA 1
ATOM 1585 C C . PRO A 1 222 ? 21.784 27.460 6.524 1.00 58.84 222 PRO A C 1
ATOM 1587 O O . PRO A 1 222 ? 22.476 28.007 7.386 1.00 58.84 222 PRO A O 1
ATOM 1590 N N . GLY A 1 223 ? 20.555 27.867 6.205 1.00 52.69 223 GLY A N 1
ATOM 1591 C CA . GLY A 1 223 ? 19.787 28.826 6.977 1.00 52.69 223 GLY A CA 1
ATOM 1592 C C . GLY A 1 223 ? 19.682 28.316 8.404 1.00 52.69 223 GLY A C 1
ATOM 1593 O O . GLY A 1 223 ? 19.277 27.179 8.640 1.00 52.69 223 GLY A O 1
ATOM 1594 N N . GLY A 1 224 ? 20.132 29.149 9.337 1.00 49.28 224 GLY A N 1
ATOM 1595 C CA . GLY A 1 224 ? 20.103 28.855 10.754 1.00 49.28 224 GLY A CA 1
ATOM 1596 C C . GLY A 1 224 ? 18.682 28.587 11.224 1.00 49.28 224 GLY A C 1
ATOM 1597 O O . GLY A 1 224 ? 17.796 29.423 11.055 1.00 49.28 224 GLY A O 1
ATOM 1598 N N . TYR A 1 225 ? 18.497 27.445 11.875 1.00 52.19 225 TYR A N 1
ATOM 1599 C CA . TYR A 1 225 ? 17.383 27.265 12.787 1.00 52.19 225 TYR A CA 1
ATOM 1600 C C . TYR A 1 225 ? 17.661 28.142 14.002 1.00 52.19 225 TYR A C 1
ATOM 1602 O O . TYR A 1 225 ? 18.526 27.857 14.835 1.00 52.19 225 TYR A O 1
ATOM 1610 N N . GLY A 1 226 ? 16.974 29.282 14.004 1.00 48.94 226 GLY A N 1
ATOM 1611 C CA . GLY A 1 226 ? 16.826 30.138 15.160 1.00 48.94 226 GLY A CA 1
ATOM 1612 C C . GLY A 1 226 ? 16.312 29.319 16.334 1.00 48.94 226 GLY A C 1
ATOM 1613 O O . GLY A 1 226 ? 15.409 28.497 16.210 1.00 48.94 226 GLY A O 1
ATOM 1614 N N . GLN A 1 227 ? 16.956 29.547 17.467 1.00 48.38 227 GLN A N 1
ATOM 1615 C CA . GLN A 1 227 ? 16.435 29.204 18.770 1.00 48.38 227 GLN A CA 1
ATOM 1616 C C . GLN A 1 227 ? 15.152 30.002 19.003 1.00 48.38 227 GLN A C 1
ATOM 1618 O O . GLN A 1 227 ? 15.219 31.228 19.006 1.00 48.38 227 GLN A O 1
ATOM 1623 N N . ASP A 1 228 ? 14.048 29.323 19.294 1.00 49.84 228 ASP A N 1
ATOM 1624 C CA . ASP A 1 228 ? 12.969 29.907 20.087 1.00 49.84 228 ASP A CA 1
ATOM 1625 C C . ASP A 1 228 ? 12.945 29.214 21.458 1.00 49.84 228 ASP A C 1
ATOM 1627 O O . ASP A 1 228 ? 12.667 28.015 21.553 1.00 49.84 228 ASP A O 1
ATOM 1631 N N . PRO A 1 229 ? 13.294 29.930 22.541 1.00 62.50 229 PRO A N 1
ATOM 1632 C CA . PRO A 1 229 ? 13.028 29.503 23.904 1.00 62.50 229 PRO A CA 1
ATOM 1633 C C . PRO A 1 229 ? 11.677 30.069 24.395 1.00 62.50 229 PRO A C 1
ATOM 1635 O O . PRO A 1 229 ? 11.329 31.198 24.061 1.00 62.50 229 PRO A O 1
ATOM 1638 N N . TYR A 1 230 ? 11.008 29.325 25.292 1.00 49.66 230 TYR A N 1
ATOM 1639 C CA . TYR A 1 230 ? 9.785 29.660 26.066 1.00 49.66 230 TYR A CA 1
ATOM 1640 C C . TYR A 1 230 ? 8.440 29.422 25.333 1.00 49.66 230 TYR A C 1
ATOM 1642 O O . TYR A 1 230 ? 8.269 29.848 24.205 1.00 49.66 230 TYR A O 1
ATOM 1650 N N . ALA A 1 231 ? 7.407 28.778 25.898 1.00 47.31 231 ALA A N 1
ATOM 1651 C CA . ALA A 1 231 ? 7.064 28.520 27.300 1.00 47.31 231 ALA A CA 1
ATOM 1652 C C . ALA A 1 231 ? 6.104 27.309 27.459 1.00 47.31 231 ALA A C 1
ATOM 1654 O O . ALA A 1 231 ? 5.293 27.057 26.569 1.00 47.31 231 ALA A O 1
ATOM 1655 N N . PRO A 1 232 ? 6.114 26.612 28.613 1.00 58.28 232 PRO A N 1
ATOM 1656 C CA . PRO A 1 232 ? 5.066 25.669 28.992 1.00 58.28 232 PRO A CA 1
ATOM 1657 C C . PRO A 1 232 ? 3.852 26.435 29.538 1.00 58.28 232 PRO A C 1
ATOM 1659 O O . PRO A 1 232 ? 3.961 27.139 30.543 1.00 58.28 232 PRO A O 1
ATOM 1662 N N . THR A 1 233 ? 2.690 26.291 28.898 1.00 57.81 233 THR A N 1
ATOM 1663 C CA . THR A 1 233 ? 1.429 26.780 29.472 1.00 57.81 233 THR A CA 1
ATOM 1664 C C . THR A 1 233 ? 0.759 25.634 30.215 1.00 57.81 233 THR A C 1
ATOM 1666 O O . THR A 1 233 ? 0.106 24.773 29.639 1.00 57.81 233 THR A O 1
ATOM 1669 N N . ASP A 1 234 ? 0.990 25.644 31.520 1.00 55.53 234 ASP A N 1
ATOM 1670 C CA . ASP A 1 234 ? 0.286 24.900 32.555 1.00 55.53 234 ASP A CA 1
ATOM 1671 C C . ASP A 1 234 ? -1.206 25.301 32.533 1.00 55.53 234 ASP A C 1
ATOM 1673 O O . ASP A 1 234 ? -1.592 26.341 33.071 1.00 55.53 234 ASP A O 1
ATOM 1677 N N . LEU A 1 235 ? -2.053 24.518 31.855 1.00 56.62 235 LEU A N 1
ATOM 1678 C CA . LEU A 1 235 ? -3.514 24.660 31.902 1.00 56.62 235 LEU A CA 1
ATOM 1679 C C . LEU A 1 235 ? -4.107 23.597 32.825 1.00 56.62 235 LEU A C 1
ATOM 1681 O O . LEU A 1 235 ? -4.736 22.618 32.435 1.00 56.62 235 LEU A O 1
ATOM 1685 N N . ARG A 1 236 ? -3.914 23.869 34.112 1.00 51.19 236 ARG A N 1
ATOM 1686 C CA . ARG A 1 236 ? -4.715 23.357 35.218 1.00 51.19 236 ARG A CA 1
ATOM 1687 C C . ARG A 1 236 ? -6.163 23.838 35.030 1.00 51.19 236 ARG A C 1
ATOM 1689 O O . ARG A 1 236 ? -6.478 25.002 35.280 1.00 51.19 236 ARG A O 1
ATOM 1696 N N . HIS A 1 237 ? -7.059 22.953 34.605 1.00 55.34 237 HIS A N 1
ATOM 1697 C CA . HIS A 1 237 ? -8.502 23.128 34.793 1.00 55.34 237 HIS A CA 1
ATOM 1698 C C . HIS A 1 237 ? -9.012 22.121 35.815 1.00 55.34 237 HIS A C 1
ATOM 1700 O O . HIS A 1 237 ? -9.528 21.049 35.526 1.00 55.34 237 HIS A O 1
ATOM 1706 N N . ASP A 1 238 ? -8.811 22.534 37.060 1.00 60.47 238 ASP A N 1
ATOM 1707 C CA . ASP A 1 238 ? -9.594 22.137 38.213 1.00 60.47 238 ASP A CA 1
ATOM 1708 C C . ASP A 1 238 ? -10.920 22.921 38.142 1.00 60.47 238 ASP A C 1
ATOM 1710 O O . ASP A 1 238 ? -10.879 24.150 38.221 1.00 60.47 238 ASP A O 1
ATOM 1714 N N . GLN A 1 239 ? -12.070 22.256 37.958 1.00 52.62 239 GLN A N 1
ATOM 1715 C CA . GLN A 1 239 ? -13.332 22.608 38.634 1.00 52.62 239 GLN A CA 1
ATOM 1716 C C . GLN A 1 239 ? -14.503 21.658 38.300 1.00 52.62 239 GLN A C 1
ATOM 1718 O O . GLN A 1 239 ? -15.031 21.661 37.197 1.00 52.62 239 GLN A O 1
ATOM 1723 N N . ARG A 1 240 ? -14.918 20.892 39.326 1.00 48.81 240 ARG A N 1
ATOM 1724 C CA . ARG A 1 240 ? -16.274 20.853 39.941 1.00 48.81 240 ARG A CA 1
ATOM 1725 C C . ARG A 1 240 ? -17.458 21.041 38.968 1.00 48.81 240 ARG A C 1
ATOM 1727 O O . ARG A 1 240 ? -17.586 22.096 38.373 1.00 48.81 240 ARG A O 1
ATOM 1734 N N . GLY A 1 241 ? -18.463 20.178 38.865 1.00 43.91 241 GLY A N 1
ATOM 1735 C CA . GLY A 1 241 ? -19.008 19.132 39.731 1.00 43.91 241 GLY A CA 1
ATOM 1736 C C . GLY A 1 241 ? -20.386 18.704 39.165 1.00 43.91 241 GLY A C 1
ATOM 1737 O O . GLY A 1 241 ? -20.769 19.186 38.098 1.00 43.91 241 GLY A O 1
ATOM 1738 N N . PRO A 1 242 ? -21.132 17.814 39.842 1.00 68.25 242 PRO A N 1
ATOM 1739 C CA . PRO A 1 242 ? -22.339 17.187 39.304 1.00 68.25 242 PRO A CA 1
ATOM 1740 C C . PRO A 1 242 ? -23.598 18.036 39.529 1.00 68.25 242 PRO A C 1
ATOM 1742 O O . PRO A 1 242 ? -23.771 18.610 40.605 1.00 68.25 242 PRO A O 1
ATOM 1745 N N . TRP A 1 243 ? -24.509 18.038 38.553 1.00 58.66 243 TRP A N 1
ATOM 1746 C CA . TRP A 1 243 ? -25.902 18.442 38.748 1.00 58.66 243 TRP A CA 1
ATOM 1747 C C . TRP A 1 243 ? -26.851 17.478 38.025 1.00 58.66 243 TRP A C 1
ATOM 1749 O O . TRP A 1 243 ? -26.864 17.441 36.799 1.00 58.66 243 TRP A O 1
ATOM 1759 N N . ASN A 1 244 ? -27.657 16.809 38.862 1.00 54.38 244 ASN A N 1
ATOM 1760 C CA . ASN A 1 244 ? -28.908 16.066 38.635 1.00 54.38 244 ASN A CA 1
ATOM 1761 C C . ASN A 1 244 ? -28.877 14.742 37.867 1.00 54.38 244 ASN A C 1
ATOM 1763 O O . ASN A 1 244 ? -28.740 14.754 36.629 1.00 54.38 244 ASN A O 1
#

Organism: NCBI:txid592308

Secondary structure (DSSP, 8-state):
-HHHHHHHHHHHHHHHHHHHHHHHHHHHHHHHHHHHHHSS-B-SSEEEEEE-TTEEEEEEEESTT--EEEEEEETTEEE--PPPGGGGGG-BTTEEEEEEEE--S-EEEEEEEEESS-EEEPPPEEHHHHHHHHHHHHHHHHHHHHHHHHHHHHHHHHHHHHHHHHHHHHHHHHH---S-------------------PPPPPP---PPPPPPPPPP---------------------------

Radius of gyration: 37.11 Å; chains: 1; bounding box: 81×47×115 Å